Protein AF-A0A4Q2D287-F1 (afdb_monomer_lite)

Radius of gyration: 28.21 Å; chains: 1; bounding box: 80×50×87 Å

pLDDT: mean 70.78, std 18.81, range [34.34, 94.06]

InterPro domains:
  IPR036388 Winged helix-like DNA-binding domain superfamily [G3DSA:1.10.10.10] (88-172)
  IPR036390 Winged helix DNA-binding domain superfamily [SSF46785] (84-164)
  IPR037855 Vacuolar protein sorting protein 36 [PTHR13128] (1-292)
  IPR040608 Snf8/Vps36 family [PF04157] (1-259)

Structure (mmCIF, N/CA/C/O backbone):
data_AF-A0A4Q2D287-F1
#
_entry.id   AF-A0A4Q2D287-F1
#
loop_
_atom_site.group_PDB
_atom_site.id
_atom_site.type_symbol
_atom_site.label_atom_id
_atom_site.label_alt_id
_atom_site.label_comp_id
_atom_site.label_asym_id
_atom_site.label_entity_id
_atom_site.label_seq_id
_atom_site.pdbx_PDB_ins_code
_atom_site.Cartn_x
_atom_site.Cartn_y
_atom_site.Cartn_z
_atom_site.occupancy
_atom_site.B_iso_or_equiv
_atom_site.auth_seq_id
_atom_site.auth_comp_id
_atom_site.auth_asym_id
_atom_site.auth_atom_id
_atom_site.pdbx_PDB_model_num
ATOM 1 N N . MET A 1 1 ? 0.777 11.700 46.855 1.00 59.66 1 MET A N 1
ATOM 2 C CA . MET A 1 1 ? 0.742 10.734 45.728 1.00 59.66 1 MET A CA 1
ATOM 3 C C . MET A 1 1 ? -0.355 9.690 45.902 1.00 59.66 1 MET A C 1
ATOM 5 O O . MET A 1 1 ? -1.059 9.461 44.936 1.00 59.66 1 MET A O 1
ATOM 9 N N . GLN A 1 2 ? -0.553 9.099 47.088 1.00 76.44 2 GLN A N 1
ATOM 10 C CA . GLN A 1 2 ? -1.634 8.123 47.319 1.00 76.44 2 GLN A CA 1
ATOM 11 C C . GLN A 1 2 ? -3.048 8.727 47.238 1.00 76.44 2 GLN A C 1
ATOM 13 O O . GLN A 1 2 ? -3.891 8.135 46.576 1.00 76.44 2 GLN A O 1
ATOM 18 N N . ASP A 1 3 ? -3.277 9.934 47.766 1.00 83.00 3 ASP A N 1
ATOM 19 C CA . ASP A 1 3 ? -4.583 10.613 47.634 1.00 83.00 3 ASP A CA 1
ATOM 20 C C . ASP A 1 3 ? -4.954 10.898 46.174 1.00 83.00 3 ASP A C 1
ATOM 22 O O . ASP A 1 3 ? -6.088 10.695 45.766 1.00 83.00 3 ASP A O 1
ATOM 26 N N . ALA A 1 4 ? -3.973 11.271 45.345 1.00 86.50 4 ALA A N 1
ATOM 27 C CA . ALA A 1 4 ? -4.188 11.476 43.914 1.00 86.50 4 ALA A CA 1
ATOM 28 C C . ALA A 1 4 ? -4.554 10.173 43.178 1.00 86.50 4 ALA A C 1
ATOM 30 O O . ALA A 1 4 ? -5.281 10.216 42.192 1.00 86.50 4 ALA A O 1
ATOM 31 N N . LEU A 1 5 ? -4.066 9.016 43.644 1.00 88.56 5 LEU A N 1
ATOM 32 C CA . LEU A 1 5 ? -4.450 7.716 43.088 1.00 88.56 5 LEU A CA 1
ATOM 33 C C . LEU A 1 5 ? -5.868 7.325 43.524 1.00 88.56 5 LEU A C 1
ATOM 35 O O . LEU A 1 5 ? -6.637 6.856 42.690 1.00 88.56 5 LEU A O 1
ATOM 39 N N . GLN A 1 6 ? -6.236 7.584 44.782 1.00 89.88 6 GLN A N 1
ATOM 40 C CA . GLN A 1 6 ? -7.591 7.344 45.291 1.00 89.88 6 GLN A CA 1
ATOM 41 C C . GLN A 1 6 ? -8.632 8.254 44.626 1.00 89.88 6 GLN A C 1
ATOM 43 O O . GLN A 1 6 ? -9.692 7.778 44.218 1.00 89.88 6 GLN A O 1
ATOM 48 N N . ASP A 1 7 ? -8.319 9.536 44.433 1.00 91.75 7 ASP A N 1
ATOM 49 C CA . ASP A 1 7 ? -9.186 10.463 43.697 1.00 91.75 7 ASP A CA 1
ATOM 50 C C . ASP A 1 7 ? -9.334 10.053 42.229 1.00 91.75 7 ASP A C 1
ATOM 52 O O . ASP A 1 7 ? -10.424 10.140 41.661 1.00 91.75 7 ASP A O 1
ATOM 56 N N . LEU A 1 8 ? -8.266 9.546 41.608 1.00 91.56 8 LEU A N 1
ATOM 57 C CA . LEU A 1 8 ? -8.317 9.039 40.239 1.00 91.56 8 LEU A CA 1
ATOM 58 C C . LEU A 1 8 ? -9.192 7.779 40.150 1.00 91.56 8 LEU A C 1
ATOM 60 O O . LEU A 1 8 ? -9.976 7.645 39.210 1.00 91.56 8 LEU A O 1
ATOM 64 N N . GLU A 1 9 ? -9.122 6.875 41.128 1.00 88.56 9 GLU A N 1
ATOM 65 C CA . GLU A 1 9 ? -10.015 5.713 41.222 1.00 88.56 9 GLU A CA 1
ATOM 66 C C . GLU A 1 9 ? -11.480 6.130 41.399 1.00 88.56 9 GLU A C 1
ATOM 68 O O . GLU A 1 9 ? -12.347 5.645 40.666 1.00 88.56 9 GLU A O 1
ATOM 73 N N . ALA A 1 10 ? -11.759 7.088 42.286 1.00 90.25 10 ALA A N 1
ATOM 74 C CA . ALA A 1 10 ? -13.100 7.636 42.474 1.00 90.25 10 ALA A CA 1
ATOM 75 C C . ALA A 1 10 ? -13.631 8.316 41.198 1.00 90.25 10 ALA A C 1
ATOM 77 O O . ALA A 1 10 ? -14.798 8.142 40.831 1.00 90.25 10 ALA A O 1
ATOM 78 N N . LEU A 1 11 ? -12.773 9.043 40.477 1.00 90.75 11 LEU A N 1
ATOM 79 C CA . LEU A 1 11 ? -13.108 9.675 39.201 1.00 90.75 11 LEU A CA 1
ATOM 80 C C . LEU A 1 11 ? -13.362 8.634 38.106 1.00 90.75 11 LEU A C 1
ATOM 82 O O . LEU A 1 11 ? -14.322 8.773 37.351 1.00 90.75 11 LEU A O 1
ATOM 86 N N . ARG A 1 12 ? -12.571 7.556 38.044 1.00 86.25 12 ARG A N 1
ATOM 87 C CA . ARG A 1 12 ? -12.772 6.443 37.100 1.00 86.25 12 ARG A CA 1
ATOM 88 C C . ARG A 1 12 ? -14.116 5.756 37.296 1.00 86.25 12 ARG A C 1
ATOM 90 O O . ARG A 1 12 ? -14.753 5.419 36.302 1.00 86.25 12 ARG A O 1
ATOM 97 N N . VAL A 1 13 ? -14.550 5.541 38.538 1.00 89.75 13 VAL A N 1
ATOM 98 C CA . VAL A 1 13 ? -15.861 4.933 38.824 1.00 89.75 13 VAL A CA 1
ATOM 99 C C . VAL A 1 13 ? -16.985 5.838 38.320 1.00 89.75 13 VAL A C 1
ATOM 101 O O . VAL A 1 13 ? -17.811 5.393 37.528 1.00 89.75 13 VAL A O 1
ATOM 104 N N . LYS A 1 14 ? -16.948 7.134 38.657 1.00 88.06 14 LYS A N 1
ATOM 105 C CA . LYS A 1 14 ? -17.949 8.103 38.175 1.00 88.06 14 LYS A CA 1
ATOM 106 C C . LYS A 1 14 ? -17.956 8.236 36.651 1.00 88.06 14 LYS A C 1
ATOM 108 O O . LYS A 1 14 ? -19.019 8.317 36.041 1.00 88.06 14 LYS A O 1
ATOM 113 N N . ALA A 1 15 ? -16.780 8.239 36.026 1.00 83.69 15 ALA A N 1
ATOM 114 C CA . ALA A 1 15 ? -16.654 8.295 34.575 1.00 83.69 15 ALA A CA 1
ATOM 115 C C . ALA A 1 15 ? -17.241 7.044 33.904 1.00 83.69 15 ALA A C 1
ATOM 117 O O . ALA A 1 15 ? -17.940 7.171 32.903 1.00 83.69 15 ALA A O 1
ATOM 118 N N . LYS A 1 16 ? -17.029 5.846 34.468 1.00 82.31 16 LYS A N 1
ATOM 119 C CA . LYS A 1 16 ? -17.619 4.597 33.956 1.00 82.31 16 LYS A CA 1
ATOM 120 C C . LYS A 1 16 ? -19.145 4.615 33.991 1.00 82.31 16 LYS A C 1
ATOM 122 O O . LYS A 1 16 ? -19.766 4.195 33.016 1.00 82.31 16 LYS A O 1
ATOM 127 N N . ASP A 1 17 ? -19.740 5.126 35.065 1.00 83.12 17 ASP A N 1
ATOM 128 C CA . ASP A 1 17 ? -21.198 5.220 35.184 1.00 83.12 17 ASP A CA 1
ATOM 129 C C . ASP A 1 17 ? -21.784 6.185 34.142 1.00 83.12 17 ASP A C 1
ATOM 131 O O . ASP A 1 17 ? -22.761 5.853 33.469 1.00 83.12 17 ASP A O 1
ATOM 135 N N . MET A 1 18 ? -21.140 7.340 33.931 1.00 82.00 18 MET A N 1
ATOM 136 C CA . MET A 1 18 ? -21.540 8.294 32.887 1.00 82.00 18 MET A CA 1
ATOM 137 C C . MET A 1 18 ? -21.390 7.715 31.475 1.00 82.00 18 MET A C 1
ATOM 139 O O . MET A 1 18 ? -22.279 7.897 30.648 1.00 82.00 18 MET A O 1
ATOM 143 N N . VAL A 1 19 ? -20.307 6.980 31.199 1.00 79.38 19 VAL A N 1
ATOM 144 C CA . VAL A 1 19 ? -20.087 6.307 29.906 1.00 79.38 19 VAL A CA 1
ATOM 145 C C . VAL A 1 19 ? -21.162 5.254 29.639 1.00 79.38 19 VAL A C 1
ATOM 147 O O . VAL A 1 19 ? -21.684 5.177 28.529 1.00 79.38 19 VAL A O 1
ATOM 150 N N . ARG A 1 20 ? -21.534 4.466 30.654 1.00 81.81 20 ARG A N 1
ATOM 151 C CA . ARG A 1 20 ? -22.590 3.454 30.536 1.00 81.81 20 ARG A CA 1
ATOM 152 C C . ARG A 1 20 ? -23.948 4.082 30.226 1.00 81.81 20 ARG A C 1
ATOM 154 O O . ARG A 1 20 ? -24.657 3.583 29.359 1.00 81.81 20 ARG A O 1
ATOM 161 N N . LEU A 1 21 ? -24.284 5.177 30.906 1.00 82.50 21 LEU A N 1
ATOM 162 C CA . LEU A 1 21 ? -25.529 5.911 30.678 1.00 82.50 21 LEU A CA 1
ATOM 163 C C . LEU A 1 21 ? -25.550 6.519 29.266 1.00 82.50 21 LEU A C 1
ATOM 165 O O . LEU A 1 21 ? -26.536 6.382 28.547 1.00 82.50 21 LEU A O 1
ATOM 169 N N . ALA A 1 22 ? -24.441 7.123 28.835 1.00 75.88 22 ALA A N 1
ATOM 170 C CA . ALA A 1 22 ? -24.299 7.680 27.492 1.00 75.88 22 ALA A CA 1
ATOM 171 C C . ALA A 1 22 ? -24.445 6.613 26.389 1.00 75.88 22 ALA A C 1
ATOM 173 O O . ALA A 1 22 ? -25.099 6.872 25.380 1.00 75.88 22 ALA A O 1
ATOM 174 N N . ALA A 1 23 ? -23.897 5.410 26.593 1.00 75.62 23 ALA A N 1
ATOM 175 C CA . ALA A 1 23 ? -24.078 4.282 25.678 1.00 75.62 23 ALA A CA 1
ATOM 176 C C . ALA A 1 23 ? -25.549 3.836 25.602 1.00 75.62 23 ALA A C 1
ATOM 178 O O . ALA A 1 23 ? -26.094 3.717 24.509 1.00 75.62 23 ALA A O 1
ATOM 179 N N . GLU A 1 24 ? -26.225 3.693 26.747 1.00 82.19 24 GLU A N 1
ATOM 180 C CA . GLU A 1 24 ? -27.650 3.333 26.791 1.00 82.19 24 GLU A CA 1
ATOM 181 C C . GLU A 1 24 ? -28.536 4.379 26.089 1.00 82.19 24 GLU A C 1
ATOM 183 O O . GLU A 1 24 ? -29.508 4.030 25.416 1.00 82.19 24 GLU A O 1
ATOM 188 N N . LEU A 1 25 ? -28.201 5.668 26.213 1.00 78.81 25 LEU A N 1
ATOM 189 C CA . LEU A 1 25 ? -28.893 6.741 25.495 1.00 78.81 25 LEU A CA 1
ATOM 190 C C . LEU A 1 25 ? -28.645 6.680 23.988 1.00 78.81 25 LEU A C 1
ATOM 192 O O . LEU A 1 25 ? -29.589 6.851 23.223 1.00 78.81 25 LEU A O 1
ATOM 196 N N . ASN A 1 26 ? -27.413 6.409 23.552 1.00 73.88 26 ASN A N 1
ATOM 197 C CA . ASN A 1 26 ? -27.101 6.259 22.132 1.00 73.88 26 ASN A CA 1
ATOM 198 C C . ASN A 1 26 ? -27.842 5.065 21.512 1.00 73.88 26 ASN A C 1
ATOM 200 O O . ASN A 1 26 ? -28.389 5.194 20.418 1.00 73.88 26 ASN A O 1
ATOM 204 N N . ASP A 1 27 ? -27.934 3.941 22.225 1.00 77.50 27 ASP A N 1
ATOM 205 C CA . ASP A 1 27 ? -28.683 2.760 21.780 1.00 77.50 27 ASP A CA 1
ATOM 206 C C . ASP A 1 27 ? -30.181 3.062 21.669 1.00 77.50 27 ASP A C 1
ATOM 208 O O . ASP A 1 27 ? -30.813 2.716 20.671 1.00 77.50 27 ASP A O 1
ATOM 212 N N . LYS A 1 28 ? -30.753 3.778 22.647 1.00 78.88 28 LYS A N 1
ATOM 213 C CA . LYS A 1 28 ? -32.155 4.226 22.597 1.00 78.88 28 LYS A CA 1
ATOM 214 C C . LYS A 1 28 ? -32.411 5.212 21.461 1.00 78.88 28 LYS A C 1
ATOM 216 O O . LYS A 1 28 ? -33.424 5.077 20.785 1.00 78.88 28 LYS A O 1
ATOM 221 N N . LEU A 1 29 ? -31.514 6.172 21.226 1.00 71.81 29 LEU A N 1
ATOM 222 C CA . LEU A 1 29 ? -31.626 7.130 20.120 1.00 71.81 29 LEU A CA 1
ATOM 223 C C . LEU A 1 29 ? -31.497 6.435 18.760 1.00 71.81 29 LEU A C 1
ATOM 225 O O . LEU A 1 29 ? -32.249 6.743 17.841 1.00 71.81 29 LEU A O 1
ATOM 229 N N . THR A 1 30 ? -30.603 5.454 18.645 1.00 70.06 30 THR A N 1
ATOM 230 C CA . THR A 1 30 ? -30.431 4.658 17.421 1.00 70.06 30 THR A CA 1
ATOM 231 C C . THR A 1 30 ? -31.647 3.761 17.175 1.00 70.06 30 THR A C 1
ATOM 233 O O . THR A 1 30 ? -32.143 3.702 16.053 1.00 70.06 30 THR A O 1
ATOM 236 N N . ALA A 1 31 ? -32.196 3.130 18.218 1.00 74.31 31 ALA A N 1
ATOM 237 C CA . ALA A 1 31 ? -33.428 2.347 18.131 1.00 74.31 31 ALA A CA 1
ATOM 238 C C . ALA A 1 31 ? -34.656 3.215 17.812 1.00 74.31 31 ALA A C 1
ATOM 240 O O . ALA A 1 31 ? -35.506 2.800 17.030 1.00 74.31 31 ALA A O 1
ATOM 241 N N . ALA A 1 32 ? -34.745 4.427 18.368 1.00 70.75 32 ALA A N 1
ATOM 242 C CA . ALA A 1 32 ? -35.817 5.376 18.073 1.00 70.75 32 ALA A CA 1
ATOM 243 C C . ALA A 1 32 ? -35.732 5.912 16.635 1.00 70.75 32 ALA A C 1
ATOM 245 O O . ALA A 1 32 ? -36.753 5.975 15.955 1.00 70.75 32 ALA A O 1
ATOM 246 N N . ALA A 1 33 ? -34.529 6.223 16.139 1.00 64.94 33 ALA A N 1
ATOM 247 C CA . ALA A 1 33 ? -34.306 6.601 14.742 1.00 64.94 33 ALA A CA 1
ATOM 248 C C . ALA A 1 33 ? -34.641 5.451 13.772 1.00 64.94 33 ALA A C 1
ATOM 250 O O . ALA A 1 33 ? -35.250 5.679 12.729 1.00 64.94 33 ALA A O 1
ATOM 251 N N . ALA A 1 34 ? -34.308 4.207 14.138 1.00 61.50 34 ALA A N 1
ATOM 252 C CA . ALA A 1 34 ? -34.659 3.012 13.368 1.00 61.50 34 ALA A CA 1
ATOM 253 C C . ALA A 1 34 ? -36.160 2.661 13.428 1.00 61.50 34 ALA A C 1
ATOM 255 O O . ALA A 1 34 ? -36.701 2.100 12.480 1.00 61.50 34 ALA A O 1
ATOM 256 N N . ALA A 1 35 ? -36.854 2.989 14.521 1.00 62.97 35 ALA A N 1
ATOM 257 C CA . ALA A 1 35 ? -38.304 2.836 14.618 1.00 62.97 35 ALA A CA 1
ATOM 258 C C . ALA A 1 35 ? -39.039 3.912 13.797 1.00 62.97 35 ALA A C 1
ATOM 260 O O . ALA A 1 35 ? -39.999 3.598 13.095 1.00 62.97 35 ALA A O 1
ATOM 261 N N . ALA A 1 36 ? -38.548 5.155 13.809 1.00 58.09 36 ALA A N 1
ATOM 262 C CA . ALA A 1 36 ? -39.106 6.263 13.032 1.00 58.09 36 ALA A CA 1
ATOM 263 C C . ALA A 1 36 ? -38.981 6.068 11.507 1.00 58.09 36 ALA A C 1
ATOM 265 O O . ALA A 1 36 ? -39.811 6.575 10.755 1.00 58.09 36 ALA A O 1
ATOM 266 N N . SER A 1 37 ? -37.990 5.302 11.038 1.00 51.97 37 SER A N 1
ATOM 267 C CA . SER A 1 37 ? -37.841 4.956 9.617 1.00 51.97 37 SER A CA 1
ATOM 268 C C . SER A 1 37 ? -38.766 3.825 9.146 1.00 51.97 37 SER A C 1
ATOM 270 O O . SER A 1 37 ? -38.901 3.624 7.941 1.00 51.97 37 SER A O 1
ATOM 272 N N . SER A 1 38 ? -39.446 3.117 10.059 1.00 48.62 38 SER A N 1
ATOM 273 C CA . SER A 1 38 ? -40.368 2.020 9.715 1.00 48.62 38 SER A CA 1
ATOM 274 C C . SER A 1 38 ? -41.823 2.451 9.467 1.00 48.62 38 SER A C 1
ATOM 276 O O . SER A 1 38 ? -42.572 1.692 8.857 1.00 48.62 38 SER A O 1
ATOM 278 N N . ASP A 1 39 ? -42.205 3.676 9.854 1.00 42.16 39 ASP A N 1
ATOM 279 C CA . ASP A 1 39 ? -43.589 4.184 9.761 1.00 42.16 39 ASP A CA 1
ATOM 280 C C . ASP A 1 39 ? -43.840 5.146 8.578 1.00 42.16 39 ASP A C 1
ATOM 282 O O . ASP A 1 39 ? -44.953 5.637 8.400 1.00 42.16 39 ASP A O 1
ATOM 286 N N . ASN A 1 40 ? -42.839 5.408 7.727 1.00 45.81 40 ASN A N 1
ATOM 287 C CA . ASN A 1 40 ? -42.952 6.356 6.610 1.00 45.81 40 ASN A CA 1
ATOM 288 C C . ASN A 1 40 ? -42.650 5.697 5.256 1.00 45.81 40 ASN A C 1
ATOM 290 O O . ASN A 1 40 ? -41.601 5.893 4.642 1.00 45.81 40 ASN A O 1
ATOM 294 N N . VAL A 1 41 ? -43.621 4.940 4.743 1.00 43.62 41 VAL A N 1
ATOM 295 C CA . VAL A 1 41 ? -43.718 4.718 3.298 1.00 43.62 41 VAL A CA 1
ATOM 296 C C . VAL A 1 41 ? -44.199 6.039 2.701 1.00 43.62 41 VAL A C 1
ATOM 298 O O . VAL A 1 41 ? -45.366 6.386 2.857 1.00 43.62 41 VAL A O 1
ATOM 301 N N . ASN A 1 42 ? -43.304 6.733 1.991 1.00 51.31 42 ASN A N 1
ATOM 302 C CA . ASN A 1 42 ? -43.583 7.868 1.099 1.00 51.31 42 ASN A CA 1
ATOM 303 C C . ASN A 1 42 ? -43.473 9.290 1.705 1.00 51.31 42 ASN A C 1
ATOM 305 O O . ASN A 1 42 ? -44.482 9.941 1.960 1.00 51.31 42 ASN A O 1
ATOM 309 N N . ALA A 1 43 ? -42.248 9.824 1.816 1.00 35.06 43 ALA A N 1
ATOM 310 C CA . ALA A 1 43 ? -41.971 11.261 1.664 1.00 35.06 43 ALA A CA 1
ATOM 311 C C . ALA A 1 43 ? -40.473 11.522 1.415 1.00 35.06 43 ALA A C 1
ATOM 313 O O . ALA A 1 43 ? -39.610 10.909 2.034 1.00 35.06 43 ALA A O 1
ATOM 314 N N . ASN A 1 44 ? -40.199 12.444 0.492 1.00 34.78 44 ASN A N 1
ATOM 315 C CA . ASN A 1 44 ? -38.889 12.905 0.037 1.00 34.78 44 ASN A CA 1
ATOM 316 C C . ASN A 1 44 ? -37.841 13.074 1.150 1.00 34.78 44 ASN A C 1
ATOM 318 O O . ASN A 1 44 ? -38.027 13.839 2.095 1.00 34.78 44 ASN A O 1
ATOM 322 N N . ALA A 1 45 ? -36.699 12.416 0.954 1.00 40.78 45 ALA A N 1
ATOM 323 C CA . ALA A 1 45 ? -35.497 12.551 1.758 1.00 40.78 45 ALA A CA 1
ATOM 324 C C . ALA A 1 45 ? -34.827 13.908 1.499 1.00 40.78 45 ALA A C 1
ATOM 326 O O . ALA A 1 45 ? -33.949 14.031 0.652 1.00 40.78 45 ALA A O 1
ATOM 327 N N . ASN A 1 46 ? -35.254 14.940 2.219 1.00 38.94 46 ASN A N 1
ATOM 328 C CA . ASN A 1 46 ? -34.373 16.054 2.534 1.00 38.94 46 ASN A CA 1
ATOM 329 C C . ASN A 1 46 ? -34.841 16.746 3.814 1.00 38.94 46 ASN A C 1
ATOM 331 O O . ASN A 1 46 ? -35.914 17.338 3.855 1.00 38.94 46 ASN A O 1
ATOM 335 N N . VAL A 1 47 ? -33.975 16.662 4.827 1.00 45.97 47 VAL A N 1
ATOM 336 C CA . VAL A 1 47 ? -33.986 17.440 6.072 1.00 45.97 47 VAL A CA 1
ATOM 337 C C . VAL A 1 47 ? -35.245 17.248 6.927 1.00 45.97 47 VAL A C 1
ATOM 339 O O . VAL A 1 47 ? -36.130 18.095 6.981 1.00 45.97 47 VAL A O 1
ATOM 342 N N . LEU A 1 48 ? -35.295 16.131 7.654 1.00 41.28 48 LEU A N 1
ATOM 343 C CA . LEU A 1 48 ? -36.058 16.057 8.898 1.00 41.28 48 LEU A CA 1
ATOM 344 C C . LEU A 1 48 ? -35.058 16.232 10.035 1.00 41.28 48 LEU A C 1
ATOM 346 O O . LEU A 1 48 ? -34.160 15.404 10.184 1.00 41.28 48 LEU A O 1
ATOM 350 N N . ASP A 1 49 ? -35.205 17.339 10.764 1.00 45.75 49 ASP A N 1
ATOM 351 C CA . ASP A 1 49 ? -34.522 17.621 12.023 1.00 45.75 49 ASP A CA 1
ATOM 352 C C . ASP A 1 49 ? -34.489 16.352 12.881 1.00 45.75 49 ASP A C 1
ATOM 354 O O . ASP A 1 49 ? -35.503 15.929 13.445 1.00 45.75 49 ASP A O 1
ATOM 358 N N . GLU A 1 50 ? -33.310 15.740 13.007 1.00 51.84 50 GLU A N 1
ATOM 359 C CA . GLU A 1 50 ? -33.051 14.994 14.227 1.00 51.84 50 GLU A CA 1
ATOM 360 C C . GLU A 1 50 ? -33.221 15.986 15.380 1.00 51.84 50 GLU A C 1
ATOM 362 O O . GLU A 1 50 ? -32.761 17.125 15.254 1.00 51.84 50 GLU A O 1
ATOM 367 N N . PRO A 1 51 ? -33.879 15.606 16.490 1.00 63.12 51 PRO A N 1
ATOM 368 C CA . PRO A 1 51 ? -34.052 16.524 17.607 1.00 63.12 51 PRO A CA 1
ATOM 369 C C . PRO A 1 51 ? -32.682 17.112 17.966 1.00 63.12 51 PRO A C 1
ATOM 371 O O . PRO A 1 51 ? -31.715 16.359 18.084 1.00 63.12 51 PRO A O 1
ATOM 374 N N . GLU A 1 52 ? -32.579 18.439 18.108 1.00 61.91 52 GLU A N 1
ATOM 375 C CA . GLU A 1 52 ? -31.313 19.145 18.396 1.00 61.91 52 GLU A CA 1
ATOM 376 C C . GLU A 1 52 ? -30.561 18.519 19.590 1.00 61.91 52 GLU A C 1
ATOM 378 O O . GLU A 1 52 ? -29.334 18.534 19.670 1.00 61.91 52 GLU A O 1
ATOM 383 N N . GLU A 1 53 ? -31.299 17.884 20.500 1.00 62.22 53 GLU A N 1
ATOM 384 C CA . GLU A 1 53 ? -30.776 17.112 21.624 1.00 62.22 53 GLU A CA 1
ATOM 385 C C . GLU A 1 53 ? -29.988 15.859 21.190 1.00 62.22 53 GLU A C 1
ATOM 387 O O . GLU A 1 53 ? -28.943 15.562 21.766 1.00 62.22 53 GLU A O 1
ATOM 392 N N . ALA A 1 54 ? -30.423 15.135 20.155 1.00 64.38 54 ALA A N 1
ATOM 393 C CA . ALA A 1 54 ? -29.719 13.966 19.624 1.00 64.38 54 ALA A CA 1
ATOM 394 C C . ALA A 1 54 ? -28.443 14.355 18.864 1.00 64.38 54 ALA A C 1
ATOM 396 O O . ALA A 1 54 ? -27.425 13.669 19.000 1.00 64.38 54 ALA A O 1
ATOM 397 N N . THR A 1 55 ? -28.453 15.471 18.128 1.00 68.00 55 THR A N 1
ATOM 398 C CA . THR A 1 55 ? -27.242 15.992 17.470 1.00 68.00 55 THR A CA 1
ATOM 399 C C . THR A 1 55 ? -26.254 16.532 18.502 1.00 68.00 55 THR A C 1
ATOM 401 O O . THR A 1 55 ? -25.059 16.246 18.414 1.00 68.00 55 THR A O 1
ATOM 404 N N . PHE A 1 56 ? -26.734 17.202 19.554 1.00 70.88 56 PHE A N 1
ATOM 405 C CA . PHE A 1 56 ? -25.912 17.623 20.688 1.00 70.88 56 PHE A CA 1
ATOM 406 C C . PHE A 1 56 ? -25.293 16.433 21.436 1.00 70.88 56 PHE A C 1
ATOM 408 O O . PHE A 1 56 ? -24.096 16.455 21.737 1.00 70.88 56 PHE A O 1
ATOM 415 N N . ILE A 1 57 ? -26.059 15.366 21.695 1.00 73.31 57 ILE A N 1
ATOM 416 C CA . ILE A 1 57 ? -25.547 14.142 22.331 1.00 73.31 57 ILE A CA 1
ATOM 417 C C . ILE A 1 57 ? -24.531 13.453 21.420 1.00 73.31 57 ILE A C 1
ATOM 419 O O . ILE A 1 57 ? -23.455 13.092 21.890 1.00 73.31 57 ILE A O 1
ATOM 423 N N . ARG A 1 58 ? -24.795 13.318 20.115 1.00 70.50 58 ARG A N 1
ATOM 424 C CA . ARG A 1 58 ? -23.822 12.743 19.170 1.00 70.50 58 ARG A CA 1
ATOM 425 C C . ARG A 1 58 ? -22.542 13.564 19.093 1.00 70.50 58 ARG A C 1
ATOM 427 O O . ARG A 1 58 ? -21.462 12.981 19.178 1.00 70.50 58 ARG A O 1
ATOM 434 N N . ASN A 1 59 ? -22.636 14.888 19.029 1.00 71.12 59 ASN A N 1
ATOM 435 C CA . ASN A 1 59 ? -21.475 15.779 19.020 1.00 71.12 59 ASN A CA 1
ATOM 436 C C . ASN A 1 59 ? -20.683 15.689 20.332 1.00 71.12 59 ASN A C 1
ATOM 438 O O . ASN A 1 59 ? -19.466 15.523 20.297 1.00 71.12 59 ASN A O 1
ATOM 442 N N . SER A 1 60 ? -21.363 15.681 21.483 1.00 70.56 60 SER A N 1
ATOM 443 C CA . SER A 1 60 ? -20.730 15.541 22.804 1.00 70.56 60 SER A CA 1
ATOM 444 C C . SER A 1 60 ? -20.037 14.188 22.972 1.00 70.56 60 SER A C 1
ATOM 446 O O . SER A 1 60 ? -18.934 14.100 23.501 1.00 70.56 60 SER A O 1
ATOM 448 N N . LEU A 1 61 ? -20.654 13.114 22.487 1.00 67.31 61 LEU A N 1
ATOM 449 C CA . LEU A 1 61 ? -20.156 11.742 22.609 1.00 67.31 61 LEU A CA 1
ATOM 450 C C . LEU A 1 61 ? -19.021 11.481 21.595 1.00 67.31 61 LEU A C 1
ATOM 452 O O . LEU A 1 61 ? -18.110 10.705 21.877 1.00 67.31 61 LEU A O 1
ATOM 456 N N . THR A 1 62 ? -19.012 12.197 20.465 1.00 69.38 62 THR A N 1
ATOM 457 C CA . THR A 1 62 ? -17.872 12.269 19.532 1.00 69.38 62 THR A CA 1
ATOM 458 C C . THR A 1 62 ? -16.713 13.059 20.142 1.00 69.38 62 THR A C 1
ATOM 460 O O . THR A 1 62 ? -15.574 12.605 20.093 1.00 69.38 62 THR A O 1
ATOM 463 N N . GLN A 1 63 ? -16.994 14.186 20.804 1.00 67.94 63 GLN A N 1
ATOM 464 C CA . GLN A 1 63 ? -15.994 14.992 21.512 1.00 67.94 63 GLN A CA 1
ATOM 465 C C . GLN A 1 63 ? -15.388 14.256 22.720 1.00 67.94 63 GLN A C 1
ATOM 467 O O . GLN A 1 63 ? -14.221 14.460 23.046 1.00 67.94 63 GLN A O 1
ATOM 472 N N . LEU A 1 64 ? -16.150 13.352 23.343 1.00 65.56 64 LEU A N 1
ATOM 473 C CA . LEU A 1 64 ? -15.682 12.425 24.379 1.00 65.56 64 LEU A CA 1
ATOM 474 C C . LEU A 1 64 ? -15.004 11.160 23.812 1.00 65.56 64 LEU A C 1
ATOM 476 O O . LEU A 1 64 ? -14.541 10.325 24.588 1.00 65.56 64 LEU A O 1
ATOM 480 N N . GLY A 1 65 ? -14.936 10.997 22.485 1.00 59.41 65 GLY A N 1
ATOM 481 C CA . GLY A 1 65 ? -14.294 9.858 21.815 1.00 59.41 65 GLY A CA 1
ATOM 482 C C . GLY A 1 65 ? -15.053 8.529 21.917 1.00 59.41 65 GLY A C 1
ATOM 483 O O . GLY A 1 65 ? -14.493 7.481 21.621 1.00 59.41 65 GLY A O 1
ATOM 484 N N . LEU A 1 66 ? -16.318 8.543 22.340 1.00 60.16 66 LEU A N 1
ATOM 485 C CA . LEU A 1 66 ? -17.117 7.346 22.630 1.00 60.16 66 LEU A CA 1
ATOM 486 C C . LEU A 1 66 ? -17.938 6.846 21.413 1.00 60.16 66 LEU A C 1
ATOM 488 O O . LEU A 1 66 ? -18.343 5.684 21.385 1.00 60.16 66 LEU A O 1
ATOM 492 N N . GLN A 1 67 ? -18.174 7.694 20.397 1.00 53.66 67 GLN A N 1
ATOM 493 C CA . GLN A 1 67 ? -18.994 7.376 19.204 1.00 53.66 67 GLN A CA 1
ATOM 494 C C . GLN A 1 67 ? -18.265 6.575 18.112 1.00 53.66 67 GLN A C 1
ATOM 496 O O . GLN A 1 67 ? -18.904 6.097 17.173 1.00 53.66 67 GLN A O 1
ATOM 501 N N . THR A 1 68 ? -16.954 6.349 18.235 1.00 47.94 68 THR A N 1
ATOM 502 C CA . THR A 1 68 ? -16.187 5.485 17.309 1.00 47.94 68 THR A CA 1
ATOM 503 C C . THR A 1 68 ? -16.601 4.011 17.384 1.00 47.94 68 THR A C 1
ATOM 505 O O . THR A 1 68 ? -16.019 3.168 16.717 1.00 47.94 68 THR A O 1
ATOM 508 N N . THR A 1 69 ? -17.597 3.691 18.210 1.00 47.16 69 THR A N 1
ATOM 509 C CA . THR A 1 69 ? -18.081 2.341 18.474 1.00 47.16 69 THR A CA 1
ATOM 510 C C . THR A 1 69 ? -19.263 1.916 17.601 1.00 47.16 69 THR A C 1
ATOM 512 O O . THR A 1 69 ? -19.483 0.711 17.484 1.00 47.16 69 THR A O 1
ATOM 515 N N . SER A 1 70 ? -20.022 2.847 16.999 1.00 42.06 70 SER A N 1
ATOM 516 C CA . SER A 1 70 ? -21.315 2.503 16.374 1.00 42.06 70 SER A CA 1
ATOM 517 C C . SER A 1 70 ? -21.594 3.086 14.982 1.00 42.06 70 SER A C 1
ATOM 519 O O . SER A 1 70 ? -22.143 2.363 14.157 1.00 42.06 70 SER A O 1
ATOM 521 N N . ASN A 1 71 ? -21.205 4.327 14.659 1.00 41.34 71 ASN A N 1
ATOM 522 C CA . ASN A 1 71 ? -21.806 5.024 13.502 1.00 41.34 71 ASN A CA 1
ATOM 523 C C . ASN A 1 71 ? -20.882 5.316 12.299 1.00 41.34 71 ASN A C 1
ATOM 525 O O . ASN A 1 71 ? -21.314 5.976 11.359 1.00 41.34 71 ASN A O 1
ATOM 529 N N . LEU A 1 72 ? -19.647 4.794 12.263 1.00 42.19 72 LEU A N 1
ATOM 530 C CA . LEU A 1 72 ? -18.765 4.888 11.081 1.00 42.19 72 LEU A CA 1
ATOM 531 C C . LEU A 1 72 ? -18.168 3.528 10.680 1.00 42.19 72 LEU A C 1
ATOM 533 O O . LEU A 1 72 ? -16.976 3.434 10.419 1.00 42.19 72 LEU A O 1
ATOM 537 N N . GLY A 1 73 ? -18.958 2.448 10.692 1.00 41.94 73 GLY A N 1
ATOM 538 C CA . GLY A 1 73 ? -18.571 1.124 10.156 1.00 41.94 73 GLY A CA 1
ATOM 539 C C . GLY A 1 73 ? -17.383 0.404 10.833 1.00 41.94 73 GLY A C 1
ATOM 540 O O . GLY A 1 73 ? -17.177 -0.791 10.618 1.00 41.94 73 GLY A O 1
ATOM 541 N N . GLY A 1 74 ? -16.619 1.089 11.679 1.00 44.50 74 GLY A N 1
ATOM 542 C CA . GLY A 1 74 ? -15.661 0.535 12.617 1.00 44.50 74 GLY A CA 1
ATOM 543 C C . GLY A 1 74 ? -16.375 0.314 13.939 1.00 44.50 74 GLY A C 1
ATOM 544 O O . GLY A 1 74 ? -16.844 1.264 14.555 1.00 44.50 74 GLY A O 1
ATOM 545 N N . GLY A 1 75 ? -16.488 -0.945 14.364 1.00 51.50 75 GLY A N 1
ATOM 546 C CA . GLY A 1 75 ? -16.785 -1.229 15.765 1.00 51.50 75 GLY A CA 1
ATOM 547 C C . GLY A 1 75 ? -15.697 -0.632 16.662 1.00 51.50 75 GLY A C 1
ATOM 548 O O . GLY A 1 75 ? -14.650 -0.213 16.168 1.00 51.50 75 GLY A O 1
ATOM 549 N N . ALA A 1 76 ? -15.943 -0.617 17.974 1.00 54.94 76 ALA A N 1
ATOM 550 C CA . ALA A 1 76 ? -14.989 -0.124 18.967 1.00 54.94 76 ALA A CA 1
ATOM 551 C C . ALA A 1 76 ? -13.547 -0.562 18.626 1.00 54.94 76 ALA A C 1
ATOM 553 O O . ALA A 1 76 ? -13.345 -1.758 18.384 1.00 54.94 76 ALA A O 1
ATOM 554 N N . PRO A 1 77 ? -12.566 0.367 18.582 1.00 55.66 77 PRO A N 1
ATOM 555 C CA . PRO A 1 77 ? -11.201 0.032 18.198 1.00 55.66 77 PRO A CA 1
ATOM 556 C C . PRO A 1 77 ? -10.712 -1.103 19.087 1.00 55.66 77 PRO A C 1
ATOM 558 O O . PRO A 1 77 ? -10.825 -1.015 20.312 1.00 55.66 77 PRO A O 1
ATOM 561 N N . VAL A 1 78 ? -10.202 -2.175 18.477 1.00 58.44 78 VAL A N 1
ATOM 562 C CA . VAL A 1 78 ? -9.763 -3.364 19.213 1.00 58.44 78 VAL A CA 1
ATOM 563 C C . VAL A 1 78 ? -8.631 -2.940 20.149 1.00 58.44 78 VAL A C 1
ATOM 565 O O . VAL A 1 78 ? -7.505 -2.673 19.710 1.00 58.44 78 VAL A O 1
ATOM 568 N N . THR A 1 79 ? -8.933 -2.800 21.439 1.00 59.28 79 THR A N 1
ATOM 569 C CA . THR A 1 79 ? -7.948 -2.463 22.466 1.00 59.28 79 THR A CA 1
ATOM 570 C C . THR A 1 79 ? -7.351 -3.742 23.032 1.00 59.28 79 THR A C 1
ATOM 572 O O . THR A 1 79 ? -8.022 -4.767 23.141 1.00 59.28 79 THR A O 1
ATOM 575 N N . LEU A 1 80 ? -6.075 -3.675 23.414 1.00 57.50 80 LEU A N 1
ATOM 576 C CA . LEU A 1 80 ? -5.353 -4.786 24.043 1.00 57.50 80 LEU A CA 1
ATOM 577 C C . LEU A 1 80 ? -6.105 -5.337 25.280 1.00 57.50 80 LEU A C 1
ATOM 579 O O . LEU A 1 80 ? -6.046 -6.524 25.563 1.00 57.50 80 LEU A O 1
ATOM 583 N N . ASP A 1 81 ? -6.880 -4.484 25.959 1.00 53.50 81 ASP A N 1
ATOM 584 C CA . ASP A 1 81 ? -7.675 -4.805 27.156 1.00 53.50 81 ASP A CA 1
ATOM 585 C C . ASP A 1 81 ? -8.924 -5.671 26.866 1.00 53.50 81 ASP A C 1
ATOM 587 O O . ASP A 1 81 ? -9.446 -6.346 27.754 1.00 53.50 81 ASP A O 1
ATOM 591 N N . MET A 1 82 ? -9.404 -5.711 25.613 1.00 57.34 82 MET A N 1
ATOM 592 C CA . MET A 1 82 ? -10.530 -6.572 25.211 1.00 57.34 82 MET A CA 1
ATOM 593 C C . MET A 1 82 ? -10.151 -8.055 25.139 1.00 57.34 82 MET A C 1
ATOM 595 O O . MET A 1 82 ? -11.031 -8.919 25.173 1.00 57.34 82 MET A O 1
ATOM 599 N N . MET A 1 83 ? -8.856 -8.371 25.066 1.00 55.91 83 MET A N 1
ATOM 600 C CA . MET A 1 83 ? -8.364 -9.740 24.986 1.00 55.91 83 MET A CA 1
ATOM 601 C C . MET A 1 83 ? -7.594 -10.076 26.250 1.00 55.91 83 MET A C 1
ATOM 603 O O . MET A 1 83 ? -6.424 -9.753 26.396 1.00 55.91 83 MET A O 1
ATOM 607 N N . LYS A 1 84 ? -8.284 -10.747 27.174 1.00 53.84 84 LYS A N 1
ATOM 608 C CA . LYS A 1 84 ? -7.724 -11.238 28.436 1.00 53.84 84 LYS A CA 1
ATOM 609 C C . LYS A 1 84 ? -6.589 -12.243 28.167 1.00 53.84 84 LYS A C 1
ATOM 611 O O . LYS A 1 84 ? -6.831 -13.439 28.038 1.00 53.84 84 LYS A O 1
ATOM 616 N N . ASP A 1 85 ? -5.370 -11.730 28.048 1.00 51.97 85 ASP A N 1
ATOM 617 C CA . ASP A 1 85 ? -4.070 -12.334 28.375 1.00 51.97 85 ASP A CA 1
ATOM 618 C C . ASP A 1 85 ? -3.700 -13.736 27.848 1.00 51.97 85 ASP A C 1
ATOM 620 O O . ASP A 1 85 ? -2.802 -14.358 28.415 1.00 51.97 85 ASP A O 1
ATOM 624 N N . LYS A 1 86 ? -4.286 -14.273 26.763 1.00 55.75 86 LYS A N 1
ATOM 625 C CA . LYS A 1 86 ? -3.800 -15.575 26.236 1.00 55.75 86 LYS A CA 1
ATOM 626 C C . LYS A 1 86 ? -3.632 -15.777 24.735 1.00 55.75 86 LYS A C 1
ATOM 628 O O . LYS A 1 86 ? -2.902 -16.695 24.382 1.00 55.75 86 LYS A O 1
ATOM 633 N N . ASP A 1 87 ? -4.190 -14.939 23.864 1.00 68.56 87 ASP A N 1
ATOM 634 C CA . ASP A 1 87 ? -4.092 -15.160 22.414 1.00 68.56 87 ASP A CA 1
ATOM 635 C C . ASP A 1 87 ? -3.722 -13.875 21.652 1.00 68.56 87 ASP A C 1
ATOM 637 O O . ASP A 1 87 ? -4.556 -13.258 20.992 1.00 68.56 87 ASP A O 1
ATOM 641 N N . GLU A 1 88 ? -2.443 -13.496 21.693 1.00 75.62 88 GLU A N 1
ATOM 642 C CA . GLU A 1 88 ? -1.875 -12.374 20.919 1.00 75.62 88 GLU A CA 1
ATOM 643 C C . GLU A 1 88 ? -2.154 -12.504 19.407 1.00 75.62 88 GLU A C 1
ATOM 645 O O . GLU A 1 88 ? -2.404 -11.527 18.706 1.00 75.62 88 GLU A O 1
ATOM 650 N N . ARG A 1 89 ? -2.214 -13.738 18.898 1.00 80.50 89 ARG A N 1
ATOM 651 C CA . ARG A 1 89 ? -2.551 -14.015 17.498 1.00 80.50 89 ARG A CA 1
ATOM 652 C C . ARG A 1 89 ? -3.986 -13.625 17.140 1.00 80.50 89 ARG A C 1
ATOM 654 O O . ARG A 1 89 ? -4.202 -13.031 16.090 1.00 80.50 89 ARG A O 1
ATOM 661 N N . LYS A 1 90 ? -4.953 -13.910 18.018 1.00 82.44 90 LYS A N 1
ATOM 662 C CA . LYS A 1 90 ? -6.355 -13.515 17.800 1.00 82.44 90 LYS A CA 1
ATOM 663 C C . LYS A 1 90 ? -6.505 -11.997 17.827 1.00 82.44 90 LYS A C 1
ATOM 665 O O . LYS A 1 90 ? -7.330 -11.455 17.099 1.00 82.44 90 LYS A O 1
ATOM 670 N N . TRP A 1 91 ? -5.674 -11.312 18.615 1.00 83.19 91 TRP A N 1
ATOM 671 C CA . TRP A 1 91 ? -5.615 -9.852 18.616 1.00 83.19 91 TRP A CA 1
ATOM 672 C C . TRP A 1 91 ? -5.170 -9.308 17.261 1.00 83.19 91 TRP A C 1
ATOM 674 O O . TRP A 1 91 ? -5.848 -8.447 16.702 1.00 83.19 91 TRP A O 1
ATOM 684 N N . TYR A 1 92 ? -4.105 -9.866 16.682 1.00 87.75 92 TYR A N 1
ATOM 685 C CA . TYR A 1 92 ? -3.671 -9.493 15.336 1.00 87.75 92 TYR A CA 1
ATOM 686 C C . TYR A 1 92 ? -4.688 -9.849 14.242 1.00 87.75 92 TYR A C 1
ATOM 688 O O . TYR A 1 92 ? -4.826 -9.091 13.285 1.00 87.75 92 TYR A O 1
ATOM 696 N N . GLU A 1 93 ? -5.436 -10.945 14.385 1.00 88.88 93 GLU A N 1
ATOM 697 C CA . GLU A 1 93 ? -6.509 -11.326 13.454 1.00 88.88 93 GLU A CA 1
ATOM 698 C C . GLU A 1 93 ? -7.700 -10.350 13.498 1.00 88.88 93 GLU A C 1
ATOM 700 O O . GLU A 1 93 ? -8.190 -9.925 12.449 1.00 88.88 93 GLU A O 1
ATOM 705 N N . GLU A 1 94 ? -8.142 -9.923 14.685 1.00 87.19 94 GLU A N 1
ATOM 706 C CA . GLU A 1 94 ? -9.200 -8.906 14.806 1.00 87.19 94 GLU A CA 1
ATOM 707 C C . GLU A 1 94 ? -8.727 -7.527 14.326 1.00 87.19 94 GLU A C 1
ATOM 709 O O . GLU A 1 94 ? -9.475 -6.818 13.651 1.00 87.19 94 GLU A O 1
ATOM 714 N N . LEU A 1 95 ? -7.463 -7.169 14.577 1.00 87.50 95 LEU A N 1
ATOM 715 C CA . LEU A 1 95 ? -6.856 -5.970 13.997 1.00 87.50 95 LEU A CA 1
ATOM 716 C C . LEU A 1 95 ? -6.785 -6.043 12.468 1.00 87.50 95 LEU A C 1
ATOM 718 O O . LEU A 1 95 ? -7.048 -5.046 11.801 1.00 87.50 95 LEU A O 1
ATOM 722 N N . ALA A 1 96 ? -6.477 -7.208 11.895 1.00 89.12 96 ALA A N 1
ATOM 723 C CA . ALA A 1 96 ? -6.478 -7.397 10.448 1.00 89.12 96 ALA A CA 1
ATOM 724 C C . ALA A 1 96 ? -7.887 -7.258 9.855 1.00 89.12 96 ALA A C 1
ATOM 726 O O . ALA A 1 96 ? -8.038 -6.693 8.774 1.00 89.12 96 ALA A O 1
ATOM 727 N N . ARG A 1 97 ? -8.931 -7.694 10.572 1.00 88.25 97 ARG A N 1
ATOM 728 C CA . ARG A 1 97 ? -10.331 -7.462 10.183 1.00 88.25 97 ARG A CA 1
ATOM 729 C C . ARG A 1 97 ? -10.715 -5.982 10.270 1.00 88.25 97 ARG A C 1
ATOM 731 O O . ARG A 1 97 ? -11.419 -5.488 9.391 1.00 88.25 97 ARG A O 1
ATOM 738 N N . GLU A 1 98 ? -10.261 -5.274 11.303 1.00 87.44 98 GLU A N 1
ATOM 739 C CA . GLU A 1 98 ? -10.438 -3.821 11.432 1.00 87.44 98 GLU A CA 1
ATOM 740 C C . GLU A 1 98 ? -9.767 -3.093 10.256 1.00 87.44 98 GLU A C 1
ATOM 742 O O . GLU A 1 98 ? -10.412 -2.311 9.558 1.00 87.44 98 GLU A O 1
ATOM 747 N N . LEU A 1 99 ? -8.506 -3.424 9.968 1.00 88.56 99 LEU A N 1
ATOM 748 C CA . LEU A 1 99 ? -7.752 -2.870 8.847 1.00 88.56 99 LEU A CA 1
ATOM 749 C C . LEU A 1 99 ? -8.415 -3.190 7.500 1.00 88.56 99 LEU A C 1
ATOM 751 O O . LEU A 1 99 ? -8.551 -2.303 6.662 1.00 88.56 99 LEU A O 1
ATOM 755 N N . ALA A 1 100 ? -8.899 -4.418 7.301 1.00 87.06 100 ALA A N 1
ATOM 756 C CA . ALA A 1 100 ? -9.635 -4.800 6.098 1.00 87.06 100 ALA A CA 1
ATOM 757 C C . ALA A 1 100 ? -10.883 -3.930 5.886 1.00 87.06 100 ALA A C 1
ATOM 759 O O . ALA A 1 100 ? -11.161 -3.524 4.761 1.00 87.06 100 ALA A O 1
ATOM 760 N N . ARG A 1 101 ? -11.602 -3.562 6.956 1.00 84.56 101 ARG A N 1
ATOM 761 C CA . ARG A 1 101 ? -12.737 -2.625 6.870 1.00 84.56 101 ARG A CA 1
ATOM 762 C C . ARG A 1 101 ? -12.301 -1.201 6.538 1.00 84.56 101 ARG A C 1
ATOM 764 O O . ARG A 1 101 ? -12.993 -0.528 5.787 1.00 84.56 101 ARG A O 1
ATOM 771 N N . VAL A 1 102 ? -11.163 -0.735 7.042 1.00 85.38 102 VAL A N 1
ATOM 772 C CA . VAL A 1 102 ? -10.631 0.591 6.674 1.00 85.38 102 VAL A CA 1
ATOM 773 C C . VAL A 1 102 ? -10.217 0.627 5.199 1.00 85.38 102 VAL A C 1
ATOM 775 O O . VAL A 1 102 ? -10.455 1.611 4.495 1.00 85.38 102 VAL A O 1
ATOM 778 N N . LEU A 1 103 ? -9.617 -0.459 4.715 1.00 84.62 103 LEU A N 1
ATOM 779 C CA . LEU A 1 103 ? -9.158 -0.567 3.335 1.00 84.62 103 LEU A CA 1
ATOM 780 C C . LEU A 1 103 ? -10.319 -0.787 2.358 1.00 84.62 103 LEU A C 1
ATOM 782 O O . LEU A 1 103 ? -10.328 -0.147 1.306 1.00 84.62 103 LEU A O 1
ATOM 786 N N . GLN A 1 104 ? -11.286 -1.646 2.707 1.00 83.56 104 GLN A N 1
ATOM 787 C CA . GLN A 1 104 ? -12.323 -2.127 1.787 1.00 83.56 104 GLN A CA 1
ATOM 788 C C . GLN A 1 104 ? -13.782 -1.947 2.233 1.00 83.56 104 GLN A C 1
ATOM 790 O O . GLN A 1 104 ? -14.704 -2.090 1.437 1.00 83.56 104 GLN A O 1
ATOM 795 N N . GLY A 1 105 ? -14.032 -1.634 3.502 1.00 71.12 105 GLY A N 1
ATOM 796 C CA . GLY A 1 105 ? -15.375 -1.621 4.101 1.00 71.12 105 GLY A CA 1
ATOM 797 C C . GLY A 1 105 ? -16.264 -0.440 3.704 1.00 71.12 105 GLY A C 1
ATOM 798 O O . GLY A 1 105 ? -17.373 -0.320 4.214 1.00 71.12 105 GLY A O 1
ATOM 799 N N . SER A 1 106 ? -15.799 0.436 2.816 1.00 66.25 106 SER A N 1
ATOM 800 C CA . SER A 1 106 ? -16.558 1.561 2.272 1.00 66.25 106 SER A CA 1
ATOM 801 C C . SER A 1 106 ? -16.272 1.681 0.772 1.00 66.25 106 SER A C 1
ATOM 803 O O . SER A 1 106 ? -15.144 1.400 0.358 1.00 66.25 106 SER A O 1
ATOM 805 N N . PRO A 1 107 ? -17.223 2.150 -0.059 1.00 61.38 107 PRO A N 1
ATOM 806 C CA . PRO A 1 107 ? -16.955 2.480 -1.465 1.00 61.38 107 PRO A CA 1
ATOM 807 C C . PRO A 1 107 ? -15.876 3.567 -1.631 1.00 61.38 107 PRO A C 1
ATOM 809 O O . PRO A 1 107 ? -15.286 3.694 -2.700 1.00 61.38 107 PRO A O 1
ATOM 812 N N . LYS A 1 108 ? -15.586 4.331 -0.565 1.00 64.75 108 LYS A N 1
ATOM 813 C CA . LYS A 1 108 ? -14.455 5.273 -0.463 1.00 64.75 108 LYS A CA 1
ATOM 814 C C . LYS A 1 108 ? -13.305 4.735 0.401 1.00 64.75 108 LYS A C 1
ATOM 816 O O . LYS A 1 108 ? -12.479 5.507 0.882 1.00 64.75 108 LYS A O 1
ATOM 821 N N . GLY A 1 109 ? -13.277 3.427 0.657 1.00 67.88 109 GLY A N 1
ATOM 822 C CA . GLY A 1 109 ? -12.201 2.766 1.389 1.00 67.88 109 GLY A CA 1
ATOM 823 C C . GLY A 1 109 ? -10.858 3.023 0.714 1.00 67.88 109 GLY A C 1
ATOM 824 O O . GLY A 1 109 ? -10.800 3.208 -0.505 1.00 67.88 109 GLY A O 1
ATOM 825 N N . LEU A 1 110 ? -9.781 3.023 1.504 1.00 73.69 110 LEU A N 1
ATOM 826 C CA . LEU A 1 110 ? -8.438 3.396 1.037 1.00 73.69 110 LEU A CA 1
ATOM 827 C C . LEU A 1 110 ? -7.995 2.613 -0.215 1.00 73.69 110 LEU A C 1
ATOM 829 O O . LEU A 1 110 ? -7.194 3.122 -0.994 1.00 73.69 110 LEU A O 1
ATOM 833 N N . MET A 1 111 ? -8.518 1.394 -0.391 1.00 72.56 111 MET A N 1
ATOM 834 C CA . MET A 1 111 ? -8.245 0.496 -1.515 1.00 72.56 111 MET A CA 1
ATOM 835 C C . MET A 1 111 ? -9.498 -0.010 -2.253 1.00 72.56 111 MET A C 1
ATOM 837 O O . MET A 1 111 ? -9.364 -0.742 -3.231 1.00 72.56 111 MET A O 1
ATOM 841 N N . SER A 1 112 ? -10.704 0.353 -1.801 1.00 62.41 112 SER A N 1
ATOM 842 C CA . SER A 1 112 ? -11.976 -0.048 -2.434 1.00 62.41 112 SER A CA 1
ATOM 843 C C . SER A 1 112 ? -12.597 1.007 -3.337 1.00 62.41 112 SER A C 1
ATOM 845 O O . SER A 1 112 ? -13.576 0.713 -4.022 1.00 62.41 112 SER A O 1
ATOM 847 N N . GLY A 1 113 ? -12.028 2.214 -3.393 1.00 57.88 113 GLY A N 1
ATOM 848 C CA . GLY A 1 113 ? -12.346 3.139 -4.475 1.00 57.88 113 GLY A CA 1
ATOM 849 C C . GLY A 1 113 ? -12.029 2.489 -5.823 1.00 57.88 113 GLY A C 1
ATOM 850 O O . GLY A 1 113 ? -11.027 1.781 -5.933 1.00 57.88 113 GLY A O 1
ATOM 851 N N . ARG A 1 114 ? -12.848 2.764 -6.851 1.00 54.09 114 ARG A N 1
ATOM 852 C CA . ARG A 1 114 ? -12.799 2.161 -8.206 1.00 54.09 114 ARG A CA 1
ATOM 853 C C . ARG A 1 114 ? -11.425 2.214 -8.912 1.00 54.09 114 ARG A C 1
ATOM 855 O O . ARG A 1 114 ? -11.322 1.778 -10.047 1.00 54.09 114 ARG A O 1
ATOM 862 N N . ARG A 1 115 ? -10.389 2.806 -8.301 1.00 57.31 115 ARG A N 1
ATOM 863 C CA . ARG A 1 115 ? -9.139 3.189 -8.966 1.00 57.31 115 ARG A CA 1
ATOM 864 C C . ARG A 1 115 ? -7.857 3.156 -8.105 1.00 57.31 115 ARG A C 1
ATOM 866 O O . ARG A 1 115 ? -6.826 3.632 -8.569 1.00 57.31 115 ARG A O 1
ATOM 873 N N . ARG A 1 116 ? -7.867 2.642 -6.860 1.00 71.19 1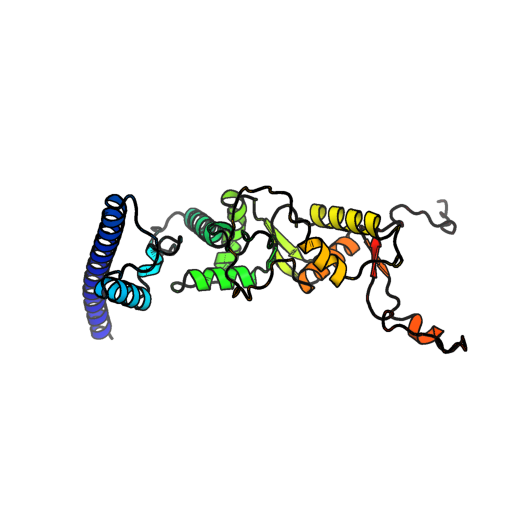16 ARG A N 1
ATOM 874 C CA . ARG A 1 116 ? -6.668 2.645 -5.977 1.00 71.19 116 ARG A CA 1
ATOM 875 C C . ARG A 1 116 ? -6.291 1.242 -5.492 1.00 71.19 116 ARG A C 1
ATOM 877 O O . ARG A 1 116 ? -6.464 0.903 -4.329 1.00 71.19 116 ARG A O 1
ATOM 884 N N . GLY A 1 117 ? -5.770 0.410 -6.395 1.00 79.88 117 GLY A N 1
ATOM 885 C CA . GLY A 1 117 ? -5.387 -0.970 -6.067 1.00 79.88 117 GLY A CA 1
ATOM 886 C C . GLY A 1 117 ? -3.971 -1.152 -5.506 1.00 79.88 117 GLY A C 1
ATOM 887 O O . GLY A 1 117 ? -3.582 -2.296 -5.260 1.00 79.88 117 GLY A O 1
ATOM 888 N N . ILE A 1 118 ? -3.224 -0.065 -5.283 1.00 86.81 118 ILE A N 1
ATOM 889 C CA . ILE A 1 118 ? -1.913 -0.050 -4.622 1.00 86.81 118 ILE A CA 1
ATOM 890 C C . ILE A 1 118 ? -1.756 1.218 -3.762 1.00 86.81 118 ILE A C 1
ATOM 892 O O . ILE A 1 118 ? -2.174 2.303 -4.171 1.00 86.81 118 ILE A O 1
ATOM 896 N N . VAL A 1 119 ? -1.210 1.082 -2.549 1.00 89.31 119 VAL A N 1
ATOM 897 C CA . VAL A 1 119 ? -1.088 2.169 -1.556 1.00 89.31 119 VAL A CA 1
ATOM 898 C C . VAL A 1 119 ? 0.186 2.005 -0.732 1.00 89.31 119 VAL A C 1
ATOM 900 O O . VAL A 1 119 ? 0.555 0.884 -0.372 1.00 89.31 119 VAL A O 1
ATOM 903 N N . ALA A 1 120 ? 0.847 3.112 -0.394 1.00 90.38 120 ALA A N 1
ATOM 904 C CA . ALA A 1 120 ? 2.023 3.079 0.463 1.00 90.38 120 ALA A CA 1
ATOM 905 C C . ALA A 1 120 ? 1.662 2.779 1.928 1.00 90.38 120 ALA A C 1
ATOM 907 O O . ALA A 1 120 ? 0.594 3.146 2.427 1.00 90.38 120 ALA A O 1
ATOM 908 N N . LEU A 1 121 ? 2.534 2.053 2.631 1.00 91.75 121 LEU A N 1
ATOM 909 C CA . LEU A 1 121 ? 2.231 1.567 3.980 1.00 91.75 121 LEU A CA 1
ATOM 910 C C . LEU A 1 121 ? 2.067 2.706 5.002 1.00 91.75 121 LEU A C 1
ATOM 912 O O . LEU A 1 121 ? 1.307 2.569 5.960 1.00 91.75 121 LEU A O 1
ATOM 916 N N . ASP A 1 122 ? 2.750 3.829 4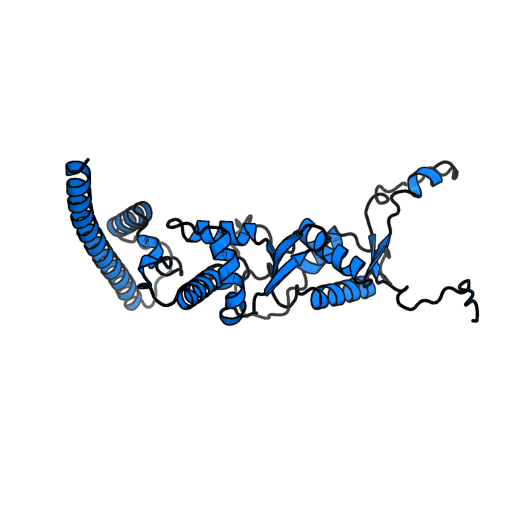.801 1.00 88.56 122 ASP A N 1
ATOM 917 C CA . ASP A 1 122 ? 2.635 5.045 5.610 1.00 88.56 122 ASP A CA 1
ATOM 918 C C . ASP A 1 122 ? 1.254 5.702 5.477 1.00 88.56 122 ASP A C 1
ATOM 920 O O . ASP A 1 122 ? 0.660 6.091 6.486 1.00 88.56 122 ASP A O 1
ATOM 924 N N . GLU A 1 123 ? 0.693 5.743 4.267 1.00 87.94 123 GLU A N 1
ATOM 925 C CA . GLU A 1 123 ? -0.660 6.249 4.027 1.00 87.94 123 GLU A CA 1
ATOM 926 C C . GLU A 1 123 ? -1.708 5.354 4.691 1.00 87.94 123 GLU A C 1
ATOM 928 O O . GLU A 1 123 ? -2.672 5.849 5.279 1.00 87.94 123 GLU A O 1
ATOM 933 N N . VAL A 1 124 ? -1.497 4.036 4.650 1.00 90.31 124 VAL A N 1
ATOM 934 C CA . VAL A 1 124 ? -2.353 3.056 5.331 1.00 90.31 124 VAL A CA 1
ATOM 935 C C . VAL A 1 124 ? -2.280 3.235 6.843 1.00 90.31 124 VAL A C 1
ATOM 937 O O . VAL A 1 124 ? -3.317 3.299 7.502 1.00 90.31 124 VAL A O 1
ATOM 940 N N . TRP A 1 125 ? -1.074 3.367 7.400 1.00 90.69 125 TRP A N 1
ATOM 941 C CA . TRP A 1 125 ? -0.878 3.594 8.832 1.00 90.69 125 TRP A CA 1
ATOM 942 C C . TRP A 1 125 ? -1.538 4.897 9.294 1.00 90.69 125 TRP A C 1
ATOM 944 O O . TRP A 1 125 ? -2.269 4.913 10.288 1.00 90.69 125 TRP A O 1
ATOM 954 N N . GLY A 1 126 ? -1.323 5.985 8.551 1.00 88.06 126 GLY A N 1
ATOM 955 C CA . GLY A 1 126 ? -1.915 7.288 8.836 1.00 88.06 126 GLY A CA 1
ATOM 956 C C . GLY A 1 126 ? -3.436 7.280 8.698 1.00 88.06 126 GLY A C 1
ATOM 957 O O . GLY A 1 126 ? -4.133 7.804 9.567 1.00 88.06 126 GLY A O 1
ATOM 958 N N . GLY A 1 127 ? -3.962 6.649 7.646 1.00 85.19 127 GLY A N 1
ATOM 959 C CA . GLY A 1 127 ? -5.397 6.489 7.416 1.00 85.19 127 GLY A CA 1
ATOM 960 C C . GLY A 1 127 ? -6.067 5.672 8.516 1.00 85.19 127 GLY A C 1
ATOM 961 O O . GLY A 1 127 ? -7.077 6.101 9.070 1.00 85.19 127 GLY A O 1
ATOM 962 N N . TRP A 1 128 ? -5.467 4.549 8.907 1.00 86.62 128 TRP A N 1
ATOM 963 C CA . TRP A 1 128 ? -5.995 3.695 9.968 1.00 86.62 128 TRP A CA 1
ATOM 964 C C . TRP A 1 128 ? -6.039 4.417 11.316 1.00 86.62 128 TRP A C 1
ATOM 966 O O . TRP A 1 128 ? -7.079 4.450 11.973 1.00 86.62 128 TRP A O 1
ATOM 976 N N . ASN A 1 129 ? -4.954 5.090 11.697 1.00 87.31 129 ASN A N 1
ATOM 977 C CA . ASN A 1 129 ? -4.904 5.868 12.933 1.00 87.31 129 ASN A CA 1
ATOM 978 C C . ASN A 1 129 ? -5.854 7.077 12.920 1.00 87.31 129 ASN A C 1
ATOM 980 O O . ASN A 1 129 ? -6.429 7.414 13.956 1.00 87.31 129 ASN A O 1
ATOM 984 N N . ARG A 1 130 ? -6.071 7.701 11.756 1.00 83.62 130 ARG A N 1
ATOM 985 C CA . ARG A 1 130 ? -7.047 8.788 11.594 1.00 83.62 130 ARG A CA 1
ATOM 986 C C . ARG A 1 130 ? -8.481 8.302 11.790 1.00 83.62 130 ARG A C 1
ATOM 988 O O . ARG A 1 130 ? -9.254 9.000 12.434 1.00 83.62 130 ARG A O 1
ATOM 995 N N . VAL A 1 131 ? -8.819 7.122 11.267 1.00 79.25 131 VAL A N 1
ATOM 996 C CA . VAL A 1 131 ? -10.152 6.517 11.441 1.00 79.25 131 VAL A CA 1
ATOM 997 C C . VAL A 1 131 ? -10.370 6.066 12.885 1.00 79.25 131 VAL A C 1
ATOM 999 O O . VAL A 1 131 ? -11.464 6.237 13.414 1.00 79.25 131 VAL A O 1
ATOM 1002 N N . ARG A 1 132 ? -9.331 5.550 13.555 1.00 76.81 132 ARG A N 1
ATOM 1003 C CA . ARG A 1 132 ? -9.414 5.195 14.979 1.00 76.81 132 ARG A CA 1
ATOM 1004 C C . ARG A 1 132 ? -9.668 6.406 15.874 1.00 76.81 132 ARG A C 1
ATOM 1006 O O . ARG A 1 132 ? -10.452 6.306 16.814 1.00 76.81 132 ARG A O 1
ATOM 1013 N N . GLY A 1 133 ? -8.996 7.529 15.612 1.00 71.88 133 GLY A N 1
ATOM 1014 C CA . GLY A 1 133 ? -9.098 8.785 16.370 1.00 71.88 133 GLY A CA 1
ATOM 1015 C C . GLY A 1 133 ? -8.501 8.730 17.786 1.00 71.88 133 GLY A C 1
ATOM 1016 O O . GLY A 1 133 ? -7.787 9.641 18.197 1.00 71.88 133 GLY A O 1
ATOM 1017 N N . ILE A 1 134 ? -8.737 7.641 18.514 1.00 65.69 134 ILE A N 1
ATOM 1018 C CA . ILE A 1 134 ? -8.244 7.336 19.858 1.00 65.69 134 ILE A CA 1
ATOM 1019 C C . ILE A 1 134 ? -7.581 5.947 19.869 1.00 65.69 134 ILE A C 1
ATOM 1021 O O . ILE A 1 134 ? -7.903 5.096 19.046 1.00 65.69 134 ILE A O 1
ATOM 1025 N N . ALA A 1 135 ? -6.646 5.710 20.797 1.00 71.81 135 ALA A N 1
ATOM 1026 C CA . ALA A 1 135 ? -5.851 4.473 20.877 1.00 71.81 135 ALA A CA 1
ATOM 1027 C C . ALA A 1 135 ? -5.024 4.187 19.603 1.00 71.81 135 ALA A C 1
ATOM 1029 O O . ALA A 1 135 ? -5.205 3.179 18.916 1.00 71.81 135 ALA A O 1
ATOM 1030 N N . LEU A 1 136 ? -4.097 5.098 19.297 1.00 84.19 136 LEU A N 1
ATOM 1031 C CA . LEU A 1 136 ? -3.194 4.991 18.150 1.00 84.19 136 LEU A CA 1
ATOM 1032 C C . LEU A 1 136 ? -2.337 3.722 18.216 1.00 84.19 136 LEU A C 1
ATOM 1034 O O . LEU A 1 136 ? -1.842 3.347 19.282 1.00 84.19 136 LEU A O 1
ATOM 1038 N N . LEU A 1 137 ? -2.133 3.091 17.061 1.00 85.00 137 LEU A N 1
ATOM 1039 C CA . LEU A 1 137 ? -1.301 1.899 16.940 1.00 85.00 137 LEU A CA 1
ATOM 1040 C C . LEU A 1 137 ? 0.136 2.272 16.562 1.00 85.00 137 LEU A C 1
ATOM 1042 O O . LEU A 1 137 ? 0.342 3.060 15.629 1.00 85.00 137 LEU A O 1
ATOM 1046 N N . PRO A 1 138 ? 1.149 1.682 17.222 1.00 88.31 138 PRO A N 1
ATOM 1047 C CA . PRO A 1 138 ? 2.528 1.861 16.802 1.00 88.31 138 PRO A CA 1
ATOM 1048 C C . PRO A 1 138 ? 2.762 1.167 15.445 1.00 88.31 138 PRO A C 1
ATOM 1050 O O . PRO A 1 138 ? 2.123 0.149 15.154 1.00 88.31 138 PRO A O 1
ATOM 1053 N N . PRO A 1 139 ? 3.706 1.653 14.617 1.00 89.06 139 PRO A N 1
ATOM 1054 C CA . PRO A 1 139 ? 4.001 1.053 13.310 1.00 89.06 139 PRO A CA 1
ATOM 1055 C C . PRO A 1 139 ? 4.366 -0.439 13.374 1.00 89.06 139 PRO A C 1
ATOM 1057 O O . PRO A 1 139 ? 4.050 -1.196 12.460 1.00 89.06 139 PRO A O 1
ATOM 1060 N N . SER A 1 140 ? 4.980 -0.888 14.474 1.00 89.12 140 SER A N 1
ATOM 1061 C CA . SER A 1 140 ? 5.301 -2.303 14.700 1.00 89.12 140 SER A CA 1
ATOM 1062 C C . SER A 1 140 ? 4.058 -3.194 14.744 1.00 89.12 140 SER A C 1
ATOM 1064 O O . SER A 1 140 ? 4.084 -4.297 14.210 1.00 89.12 140 SER A O 1
ATOM 1066 N N . THR A 1 141 ? 2.955 -2.708 15.324 1.00 89.88 141 THR A N 1
ATOM 1067 C CA . THR A 1 141 ? 1.689 -3.454 15.376 1.00 89.88 141 THR A CA 1
ATOM 1068 C C . THR A 1 141 ? 1.087 -3.599 13.988 1.00 89.88 141 THR A C 1
ATOM 1070 O O . THR A 1 141 ? 0.668 -4.697 13.636 1.00 89.88 141 THR A O 1
ATOM 1073 N N . LEU A 1 142 ? 1.122 -2.543 13.165 1.00 90.81 142 LEU A N 1
ATOM 1074 C CA . LEU A 1 142 ? 0.690 -2.640 11.769 1.00 90.81 142 LEU A CA 1
ATOM 1075 C C . LEU A 1 142 ? 1.473 -3.736 11.039 1.00 90.81 142 LEU A C 1
ATOM 1077 O O . LEU A 1 142 ? 0.857 -4.620 10.452 1.00 90.81 142 LEU A O 1
ATOM 1081 N N . LEU A 1 143 ? 2.804 -3.742 11.138 1.00 92.06 143 LEU A N 1
ATOM 1082 C CA . LEU A 1 143 ? 3.639 -4.752 10.479 1.00 92.06 143 LEU A CA 1
ATOM 1083 C C . LEU A 1 143 ? 3.296 -6.188 10.909 1.00 92.06 143 LEU A C 1
ATOM 1085 O O . LEU A 1 143 ? 3.237 -7.067 10.052 1.00 92.06 143 LEU A O 1
ATOM 1089 N N . SER A 1 144 ? 3.014 -6.420 12.194 1.00 92.12 144 SER A N 1
ATOM 1090 C CA . SER A 1 144 ? 2.591 -7.737 12.696 1.00 92.12 144 SER A CA 1
ATOM 1091 C C . SER A 1 144 ? 1.204 -8.166 12.202 1.00 92.12 144 SER A C 1
ATOM 1093 O O . SER A 1 144 ? 0.928 -9.361 12.141 1.00 92.12 144 SER A O 1
ATOM 1095 N N . THR A 1 145 ? 0.332 -7.222 11.831 1.00 92.12 145 THR A N 1
ATOM 1096 C CA . THR A 1 145 ? -1.024 -7.522 11.322 1.00 92.12 145 THR A CA 1
ATOM 1097 C C . THR A 1 145 ? -1.065 -7.855 9.831 1.00 92.12 145 THR A C 1
ATOM 1099 O O . THR A 1 145 ? -1.951 -8.592 9.397 1.00 92.12 145 THR A O 1
ATOM 1102 N N . LEU A 1 146 ? -0.098 -7.366 9.043 1.00 92.38 146 LEU A N 1
ATOM 1103 C CA . LEU A 1 146 ? -0.077 -7.531 7.582 1.00 92.38 146 LEU A CA 1
ATOM 1104 C C . LEU A 1 146 ? -0.187 -8.990 7.095 1.00 92.38 146 LEU A C 1
ATOM 1106 O O . LEU A 1 146 ? -0.927 -9.215 6.138 1.00 92.38 146 LEU A O 1
ATOM 1110 N N . PRO A 1 147 ? 0.463 -9.996 7.720 1.00 92.88 147 PRO A N 1
ATOM 1111 C CA . PRO A 1 147 ? 0.370 -11.386 7.263 1.00 92.88 147 PRO A CA 1
ATOM 1112 C C . PRO A 1 147 ? -1.045 -11.979 7.316 1.00 92.88 147 PRO A C 1
ATOM 1114 O O . PRO A 1 147 ? -1.335 -12.929 6.593 1.00 92.88 147 PRO A O 1
ATOM 1117 N N . PHE A 1 148 ? -1.930 -11.438 8.158 1.00 90.81 148 PHE A N 1
ATOM 1118 C CA . PHE A 1 148 ? -3.305 -11.924 8.320 1.00 90.81 148 PHE A CA 1
ATOM 1119 C C . PHE A 1 148 ? -4.291 -11.233 7.366 1.00 90.81 148 PHE A C 1
ATOM 1121 O O . PHE A 1 148 ? -5.379 -11.751 7.114 1.00 90.81 148 PHE A O 1
ATOM 1128 N N . LEU A 1 149 ? -3.905 -10.088 6.795 1.00 90.69 149 LEU A N 1
ATOM 1129 C CA . LEU A 1 149 ? -4.751 -9.249 5.945 1.00 90.69 149 LEU A CA 1
ATOM 1130 C C . LEU A 1 149 ? -5.335 -9.962 4.702 1.00 90.69 149 LEU A C 1
ATOM 1132 O O . LEU A 1 149 ? -6.525 -9.761 4.433 1.00 90.69 149 LEU A O 1
ATOM 1136 N N . PRO A 1 150 ? -4.598 -10.828 3.968 1.00 91.12 150 PRO A N 1
ATOM 1137 C CA . PRO A 1 150 ? -5.141 -11.510 2.788 1.00 91.12 150 PRO A CA 1
ATOM 1138 C C . PRO A 1 150 ? -6.355 -12.398 3.091 1.00 91.12 150 PRO A C 1
ATOM 1140 O O . PRO A 1 150 ? -7.193 -12.608 2.224 1.00 91.12 150 PRO A O 1
ATOM 1143 N N . SER A 1 151 ? -6.473 -12.906 4.324 1.00 91.56 151 SER A N 1
ATOM 1144 C CA . SER A 1 151 ? -7.572 -13.802 4.719 1.00 91.56 151 SER A CA 1
ATOM 1145 C C . SER A 1 151 ? -8.897 -13.070 4.950 1.00 91.56 151 SER A C 1
ATOM 1147 O O . SER A 1 151 ? -9.949 -13.702 4.990 1.00 91.56 151 SER A O 1
ATOM 1149 N N . TYR A 1 152 ? -8.852 -11.746 5.121 1.00 87.81 152 TYR A N 1
ATOM 1150 C CA . TYR A 1 152 ? -10.013 -10.917 5.459 1.00 87.81 152 TYR A CA 1
ATOM 1151 C C . TYR A 1 152 ? -10.342 -9.873 4.385 1.00 87.81 152 TYR A C 1
ATOM 1153 O O . TYR A 1 152 ? -11.196 -9.021 4.616 1.00 87.81 152 TYR A O 1
ATOM 1161 N N . THR A 1 153 ? -9.675 -9.925 3.229 1.00 87.38 153 THR A N 1
ATOM 1162 C CA . THR A 1 153 ? -9.824 -8.951 2.140 1.00 87.38 153 THR A CA 1
ATOM 1163 C C . THR A 1 153 ? -10.220 -9.639 0.835 1.00 87.38 153 THR A C 1
ATOM 1165 O O . THR A 1 153 ? -9.759 -10.736 0.529 1.00 87.38 153 THR A O 1
ATOM 1168 N N . SER A 1 154 ? -11.095 -8.999 0.061 1.00 83.12 154 SER A N 1
ATOM 1169 C CA . SER A 1 154 ? -11.541 -9.462 -1.256 1.00 83.12 154 SER A CA 1
ATOM 1170 C C . SER A 1 154 ? -11.666 -8.257 -2.197 1.00 83.12 154 SER A C 1
ATOM 1172 O O . SER A 1 154 ? -12.600 -7.473 -2.029 1.00 83.12 154 SER A O 1
ATOM 1174 N N . PRO A 1 155 ? -10.761 -8.078 -3.181 1.00 85.62 155 PRO A N 1
ATOM 1175 C CA . PRO A 1 155 ? -9.639 -8.954 -3.547 1.00 85.62 155 PRO A CA 1
ATOM 1176 C C . PRO A 1 155 ? -8.550 -9.038 -2.456 1.00 85.62 155 PRO A C 1
ATOM 1178 O O . PRO A 1 155 ? -8.434 -8.107 -1.653 1.00 85.62 155 PRO A O 1
ATOM 1181 N N . PRO A 1 156 ? -7.752 -10.127 -2.413 1.00 89.19 156 PRO A N 1
ATOM 1182 C CA . PRO A 1 156 ? -6.767 -10.344 -1.356 1.00 89.19 156 PRO A CA 1
ATOM 1183 C C . PRO A 1 156 ? -5.622 -9.331 -1.452 1.00 89.19 156 PRO A C 1
ATOM 1185 O O . PRO A 1 156 ? -4.939 -9.229 -2.476 1.00 89.19 156 PRO A O 1
ATOM 1188 N N . ILE A 1 157 ? -5.408 -8.585 -0.371 1.00 91.06 157 ILE A N 1
ATOM 1189 C CA . ILE A 1 157 ? -4.379 -7.545 -0.292 1.00 91.06 157 ILE A CA 1
ATOM 1190 C C . ILE A 1 157 ? -3.076 -8.147 0.221 1.00 91.06 157 ILE A C 1
ATOM 1192 O O . ILE A 1 157 ? -3.029 -8.705 1.316 1.00 91.06 157 ILE A O 1
ATOM 1196 N N . HIS A 1 158 ? -2.008 -7.976 -0.550 1.00 91.81 158 HIS A N 1
ATOM 1197 C CA . HIS A 1 158 ? -0.668 -8.454 -0.230 1.00 91.81 158 HIS A CA 1
ATOM 1198 C C . HIS A 1 158 ? 0.274 -7.283 0.059 1.00 91.81 158 HIS A C 1
ATOM 1200 O O . HIS A 1 158 ? 0.016 -6.144 -0.328 1.00 91.81 158 HIS A O 1
ATOM 1206 N N . THR A 1 159 ? 1.373 -7.562 0.758 1.00 94.06 159 THR A N 1
ATOM 1207 C CA . THR A 1 159 ? 2.438 -6.585 1.025 1.00 94.06 159 THR A CA 1
ATOM 1208 C C . THR A 1 159 ? 3.646 -6.902 0.158 1.00 94.06 159 THR A C 1
ATOM 1210 O O . THR A 1 159 ? 4.058 -8.058 0.086 1.00 94.06 159 THR A O 1
ATOM 1213 N N . ARG A 1 160 ? 4.261 -5.877 -0.432 1.00 91.25 160 ARG A N 1
ATOM 1214 C CA . ARG A 1 160 ? 5.542 -5.990 -1.143 1.00 91.25 160 ARG A CA 1
ATOM 1215 C C . ARG A 1 160 ? 6.481 -4.850 -0.759 1.00 91.25 160 ARG A C 1
ATOM 1217 O O . ARG A 1 160 ? 6.041 -3.830 -0.229 1.00 91.25 160 ARG A O 1
ATOM 1224 N N . THR A 1 161 ? 7.771 -5.045 -1.014 1.00 93.25 161 THR A N 1
ATOM 1225 C CA . THR A 1 161 ? 8.818 -4.038 -0.795 1.00 93.25 161 THR A CA 1
ATOM 1226 C C . THR A 1 161 ? 9.548 -3.816 -2.111 1.00 93.25 161 THR A C 1
ATOM 1228 O O . THR A 1 161 ? 9.937 -4.798 -2.737 1.00 93.25 161 THR A O 1
ATOM 1231 N N . PHE A 1 162 ? 9.716 -2.566 -2.532 1.00 90.62 162 PHE A N 1
ATOM 1232 C CA . PHE A 1 162 ? 10.513 -2.229 -3.713 1.00 90.62 162 PHE A CA 1
ATOM 1233 C C . PHE A 1 162 ? 12.008 -2.368 -3.406 1.00 90.62 162 PHE A C 1
ATOM 1235 O O . PHE A 1 162 ? 12.468 -1.883 -2.372 1.00 90.62 162 PHE A O 1
ATOM 1242 N N . SER A 1 163 ? 12.768 -3.025 -4.287 1.00 86.19 163 SER A N 1
ATOM 1243 C CA . SER A 1 163 ? 14.197 -3.314 -4.078 1.00 86.19 163 SER A CA 1
ATOM 1244 C C . SER A 1 163 ? 15.055 -2.051 -3.990 1.00 86.19 163 SER A C 1
ATOM 1246 O O . SER A 1 163 ? 15.960 -1.976 -3.159 1.00 86.19 163 SER A O 1
ATOM 1248 N N . LYS A 1 164 ? 14.755 -1.051 -4.825 1.00 84.50 164 LYS A N 1
ATOM 1249 C CA . LYS A 1 164 ? 15.567 0.158 -4.994 1.00 84.50 164 LYS A CA 1
ATOM 1250 C C . LYS A 1 164 ? 15.341 1.193 -3.892 1.00 84.50 164 LYS A C 1
ATOM 1252 O O . LYS A 1 164 ? 16.299 1.677 -3.293 1.00 84.50 164 LYS A O 1
ATOM 1257 N N . SER A 1 165 ? 14.081 1.514 -3.598 1.00 88.38 165 SER A N 1
ATOM 1258 C CA . SER A 1 165 ? 13.707 2.505 -2.577 1.00 88.38 165 SER A CA 1
ATOM 1259 C C . SER A 1 165 ? 13.507 1.918 -1.178 1.00 88.38 165 SER A C 1
ATOM 1261 O O . SER A 1 165 ? 13.514 2.653 -0.190 1.00 88.38 165 SER A O 1
ATOM 1263 N N . GLY A 1 166 ? 13.289 0.604 -1.064 1.00 89.38 166 GLY A N 1
ATOM 1264 C CA . GLY A 1 166 ? 12.876 -0.037 0.186 1.00 89.38 166 GLY A CA 1
ATOM 1265 C C . GLY A 1 166 ? 11.440 0.302 0.608 1.00 89.38 166 GLY A C 1
ATOM 1266 O O . GLY A 1 166 ? 11.031 -0.048 1.720 1.00 89.38 166 GLY A O 1
ATOM 1267 N N . LEU A 1 167 ? 10.664 0.982 -0.247 1.00 90.19 167 LEU A N 1
ATOM 1268 C CA . LEU A 1 167 ? 9.294 1.383 0.051 1.00 90.19 167 LEU A CA 1
ATOM 1269 C C . LEU A 1 167 ? 8.402 0.145 0.200 1.00 90.19 167 LEU A C 1
ATOM 1271 O O . LEU A 1 167 ? 8.371 -0.731 -0.665 1.00 90.19 167 LEU A O 1
ATOM 1275 N N . LYS A 1 168 ? 7.650 0.080 1.302 1.00 92.50 168 LYS A N 1
ATOM 1276 C CA . LYS A 1 168 ? 6.653 -0.970 1.536 1.00 92.50 168 LYS A CA 1
ATOM 1277 C C . LYS A 1 168 ? 5.281 -0.498 1.100 1.00 92.50 168 LYS A C 1
ATOM 1279 O O . LYS A 1 168 ? 4.832 0.569 1.515 1.00 92.50 168 LYS A O 1
ATOM 1284 N N . VAL A 1 169 ? 4.599 -1.327 0.323 1.00 92.56 169 VAL A N 1
ATOM 1285 C CA . VAL A 1 169 ? 3.273 -1.017 -0.215 1.00 92.56 169 VAL A CA 1
ATOM 1286 C C . VAL A 1 169 ? 2.326 -2.195 -0.057 1.00 92.56 169 VAL A C 1
ATOM 1288 O O . VAL A 1 169 ? 2.739 -3.359 -0.056 1.00 92.56 169 VAL A O 1
ATOM 1291 N N . LEU A 1 170 ? 1.043 -1.873 0.075 1.00 92.38 170 LEU A N 1
ATOM 1292 C CA . LEU A 1 170 ? -0.055 -2.820 -0.023 1.00 92.38 170 LEU A CA 1
ATOM 1293 C C . LEU A 1 170 ? -0.604 -2.798 -1.439 1.00 92.38 170 LEU A C 1
ATOM 1295 O O . LEU A 1 170 ? -0.804 -1.726 -2.007 1.00 92.38 170 LEU A O 1
ATOM 1299 N N . HIS A 1 171 ? -0.857 -3.970 -2.004 1.00 91.12 171 HIS A N 1
ATOM 1300 C CA . HIS A 1 171 ? -1.325 -4.091 -3.374 1.00 91.12 171 HIS A CA 1
ATOM 1301 C C . HIS A 1 171 ? -2.370 -5.195 -3.524 1.00 91.12 171 HIS A C 1
ATOM 1303 O O . HIS A 1 171 ? -2.379 -6.195 -2.804 1.00 91.12 171 HIS A O 1
ATOM 1309 N N . THR A 1 172 ? -3.251 -5.008 -4.497 1.00 89.50 172 THR A N 1
ATOM 1310 C CA . THR A 1 172 ? -4.173 -6.036 -4.989 1.00 89.50 172 THR A CA 1
ATOM 1311 C C . THR A 1 172 ? -3.487 -6.892 -6.068 1.00 89.50 172 THR A C 1
ATOM 1313 O O . THR A 1 172 ? -2.430 -6.501 -6.581 1.00 89.50 172 THR A O 1
ATOM 1316 N N . PRO A 1 173 ? -4.039 -8.066 -6.436 1.00 89.38 173 PRO A N 1
ATOM 1317 C CA . PRO A 1 173 ? -3.413 -8.962 -7.413 1.00 89.38 173 PRO A CA 1
ATOM 1318 C C . PRO A 1 173 ? -3.043 -8.316 -8.765 1.00 89.38 173 PRO A C 1
ATOM 1320 O O . PRO A 1 173 ? -1.945 -8.606 -9.245 1.00 89.38 173 PRO A O 1
ATOM 1323 N N . PRO A 1 174 ? -3.842 -7.388 -9.341 1.00 86.62 174 PRO A N 1
ATOM 1324 C CA . PRO A 1 174 ? -3.480 -6.691 -10.582 1.00 86.62 174 PRO A CA 1
ATOM 1325 C C . PRO A 1 174 ? -2.220 -5.820 -10.493 1.00 86.62 174 PRO A C 1
ATOM 1327 O O . PRO A 1 174 ? -1.664 -5.456 -11.519 1.00 86.62 174 PRO A O 1
ATOM 1330 N N . TYR A 1 175 ? -1.769 -5.462 -9.290 1.00 88.25 175 TYR A N 1
ATOM 1331 C CA . TYR A 1 175 ? -0.549 -4.674 -9.059 1.00 88.25 175 TYR A CA 1
ATOM 1332 C C . TYR A 1 175 ? 0.587 -5.529 -8.472 1.00 88.25 175 TYR A C 1
ATOM 1334 O O . TYR A 1 175 ? 1.581 -5.005 -7.961 1.00 88.25 175 TYR A O 1
ATOM 1342 N N . SER A 1 176 ? 0.442 -6.859 -8.507 1.00 89.94 176 SER A N 1
ATOM 1343 C CA . SER A 1 176 ? 1.572 -7.759 -8.270 1.00 89.94 176 SER A CA 1
ATOM 1344 C C . SER A 1 176 ? 2.669 -7.516 -9.309 1.00 89.94 176 SER A C 1
ATOM 1346 O O . SER A 1 176 ? 2.381 -7.066 -10.415 1.00 89.94 176 SER A O 1
ATOM 1348 N N . ARG A 1 177 ? 3.924 -7.794 -8.938 1.00 90.50 177 ARG A N 1
ATOM 1349 C CA . ARG A 1 177 ? 5.108 -7.568 -9.785 1.00 90.50 177 ARG A CA 1
ATOM 1350 C C . ARG A 1 177 ? 4.924 -8.126 -11.199 1.00 90.50 177 ARG A C 1
ATOM 1352 O O . ARG A 1 177 ? 4.975 -7.369 -12.155 1.00 90.50 177 ARG A O 1
ATOM 1359 N N . THR A 1 178 ? 4.571 -9.406 -11.301 1.00 91.00 178 THR A N 1
ATOM 1360 C CA . THR A 1 178 ? 4.379 -10.102 -12.582 1.00 91.00 178 THR A CA 1
ATOM 1361 C C . THR A 1 178 ? 3.143 -9.641 -13.353 1.00 91.00 178 THR A C 1
ATOM 1363 O O . THR A 1 178 ? 3.190 -9.500 -14.569 1.00 91.00 178 THR A O 1
ATOM 1366 N N . ALA A 1 179 ? 2.015 -9.396 -12.676 1.00 89.81 179 ALA A N 1
ATOM 1367 C CA . ALA A 1 179 ? 0.806 -8.932 -13.360 1.00 89.81 179 ALA A CA 1
ATOM 1368 C C . ALA A 1 179 ? 0.986 -7.519 -13.925 1.00 89.81 179 ALA A C 1
ATOM 1370 O O . ALA A 1 179 ? 0.518 -7.225 -15.023 1.00 89.81 179 ALA A O 1
ATOM 1371 N N . PHE A 1 180 ? 1.665 -6.646 -13.176 1.00 89.88 180 PHE A N 1
ATOM 1372 C CA . PHE A 1 180 ? 1.956 -5.301 -13.640 1.00 89.88 180 PHE A CA 1
ATOM 1373 C C . PHE A 1 180 ? 2.963 -5.306 -14.787 1.00 89.88 180 PHE A C 1
ATOM 1375 O O . PHE A 1 180 ? 2.712 -4.609 -15.765 1.00 89.88 180 PHE A O 1
ATOM 1382 N N . SER A 1 181 ? 4.050 -6.081 -14.697 1.00 90.44 181 SER A N 1
ATOM 1383 C CA . SER A 1 181 ? 5.069 -6.104 -15.749 1.00 90.44 181 SER A CA 1
ATOM 1384 C C . SER A 1 181 ? 4.521 -6.641 -17.071 1.00 90.44 181 SER A C 1
ATOM 1386 O O . SER A 1 181 ? 4.726 -6.013 -18.105 1.00 90.44 181 SER A O 1
ATOM 1388 N N . ASN A 1 182 ? 3.702 -7.698 -17.033 1.00 89.50 182 ASN A N 1
ATOM 1389 C CA . ASN A 1 182 ? 3.018 -8.216 -18.222 1.00 89.50 182 ASN A CA 1
ATOM 1390 C C . ASN A 1 182 ? 2.102 -7.169 -18.864 1.00 89.50 182 ASN A C 1
ATOM 1392 O O . ASN A 1 182 ? 2.206 -6.918 -20.059 1.00 89.50 182 ASN A O 1
ATOM 1396 N N . ARG A 1 183 ? 1.246 -6.512 -18.071 1.00 88.31 183 ARG A N 1
ATOM 1397 C CA . ARG A 1 183 ? 0.354 -5.459 -18.582 1.00 88.31 183 ARG A CA 1
ATOM 1398 C C . ARG A 1 183 ? 1.139 -4.270 -19.134 1.00 88.31 183 ARG A C 1
ATOM 1400 O O . ARG A 1 183 ? 0.762 -3.703 -20.149 1.00 88.31 183 ARG A O 1
ATOM 1407 N N . LEU A 1 184 ? 2.235 -3.888 -18.479 1.00 89.19 184 LEU A N 1
ATOM 1408 C CA . LEU A 1 184 ? 3.116 -2.831 -18.967 1.00 89.19 184 LEU A CA 1
ATOM 1409 C C . LEU A 1 184 ? 3.744 -3.215 -20.310 1.00 89.19 184 LEU A C 1
ATOM 1411 O O . LEU A 1 184 ? 3.739 -2.403 -21.229 1.00 89.19 184 LEU A O 1
ATOM 1415 N N . ALA A 1 185 ? 4.255 -4.437 -20.441 1.00 87.94 185 ALA A N 1
ATOM 1416 C CA . ALA A 1 185 ? 4.821 -4.928 -21.689 1.00 87.94 185 ALA A CA 1
ATOM 1417 C C . ALA A 1 185 ? 3.766 -4.977 -22.806 1.00 87.94 185 ALA A C 1
ATOM 1419 O O . ALA A 1 185 ? 4.038 -4.505 -23.906 1.00 87.94 185 ALA A O 1
ATOM 1420 N N . GLU A 1 186 ? 2.558 -5.472 -22.522 1.00 87.00 186 GLU A N 1
ATOM 1421 C CA . GLU A 1 186 ? 1.426 -5.470 -23.460 1.00 87.00 186 GLU A CA 1
ATOM 1422 C C . GLU A 1 186 ? 1.080 -4.048 -23.919 1.00 87.00 186 GLU A C 1
ATOM 1424 O O . GLU A 1 186 ? 1.061 -3.785 -25.123 1.00 87.00 186 GLU A O 1
ATOM 1429 N N . PHE A 1 187 ? 0.928 -3.112 -22.977 1.00 87.12 187 PHE A N 1
ATOM 1430 C CA . PHE A 1 187 ? 0.676 -1.701 -23.268 1.00 87.12 187 PHE A CA 1
ATOM 1431 C C . PHE A 1 187 ? 1.761 -1.097 -24.169 1.00 87.12 187 PHE A C 1
ATOM 1433 O O . PHE A 1 187 ? 1.460 -0.431 -25.164 1.00 87.12 187 PHE A O 1
ATOM 1440 N N . LEU A 1 188 ? 3.031 -1.352 -23.849 1.00 87.50 188 LEU A N 1
ATOM 1441 C CA . LEU A 1 188 ? 4.172 -0.857 -24.614 1.00 87.50 188 LEU A CA 1
ATOM 1442 C C . LEU A 1 188 ? 4.292 -1.518 -25.994 1.00 87.50 188 LEU A C 1
ATOM 1444 O O . LEU A 1 188 ? 4.771 -0.877 -26.923 1.00 87.50 188 LEU A O 1
ATOM 1448 N N . VAL A 1 189 ? 3.865 -2.770 -26.164 1.00 85.00 189 VAL A N 1
ATOM 1449 C CA . VAL A 1 189 ? 3.828 -3.439 -27.475 1.00 85.00 189 VAL A CA 1
ATOM 1450 C C . VAL A 1 189 ? 2.707 -2.868 -28.339 1.00 85.00 189 VAL A C 1
ATOM 1452 O O . VAL A 1 189 ? 2.950 -2.536 -29.501 1.00 85.00 189 VAL A O 1
ATOM 1455 N N . GLU A 1 190 ? 1.508 -2.714 -27.778 1.00 82.12 190 GLU A N 1
ATOM 1456 C CA . GLU A 1 190 ? 0.341 -2.175 -28.483 1.00 82.12 190 GLU A CA 1
ATOM 1457 C C . GLU A 1 190 ? 0.573 -0.728 -28.929 1.00 82.12 190 GLU A C 1
ATOM 1459 O O . GLU A 1 190 ? 0.313 -0.376 -30.080 1.00 82.12 190 GLU A O 1
ATOM 1464 N N . HIS A 1 191 ? 1.146 0.095 -28.051 1.00 77.88 191 HIS A N 1
ATOM 1465 C CA . HIS A 1 191 ? 1.313 1.524 -28.300 1.00 77.88 191 HIS A CA 1
ATOM 1466 C C . HIS A 1 191 ? 2.713 1.919 -28.788 1.00 77.88 191 HIS A C 1
ATOM 1468 O O . HIS A 1 191 ? 2.909 3.068 -29.188 1.00 77.88 191 HIS A O 1
ATOM 1474 N N . GLY A 1 192 ? 3.686 1.004 -28.757 1.00 64.12 192 GLY A N 1
ATOM 1475 C CA . GLY A 1 192 ? 5.068 1.254 -29.179 1.00 64.12 192 GLY A CA 1
ATOM 1476 C C . GLY A 1 192 ? 5.356 0.940 -30.647 1.00 64.12 192 GLY A C 1
ATOM 1477 O O . GLY A 1 192 ? 6.337 1.457 -31.176 1.00 64.12 192 GLY A O 1
ATOM 1478 N N . TYR A 1 193 ? 4.521 0.138 -31.330 1.00 59.31 193 TYR A N 1
ATOM 1479 C CA . TYR A 1 193 ? 4.833 -0.363 -32.683 1.00 59.31 193 TYR A CA 1
ATOM 1480 C C . TYR A 1 193 ? 3.923 0.085 -33.838 1.00 59.31 193 TYR A C 1
ATOM 1482 O O . TYR A 1 193 ? 4.268 -0.198 -34.988 1.00 59.31 193 TYR A O 1
ATOM 1490 N N . GLY A 1 194 ? 2.828 0.833 -33.640 1.00 49.97 194 GLY A N 1
ATOM 1491 C CA . GLY A 1 194 ? 2.102 1.324 -34.819 1.00 49.97 194 GLY A CA 1
ATOM 1492 C C . GLY A 1 194 ? 0.869 2.198 -34.622 1.00 49.97 194 GLY A C 1
ATOM 1493 O O . GLY A 1 194 ? -0.000 1.911 -33.813 1.00 49.97 194 GLY A O 1
ATOM 1494 N N . GLY A 1 195 ? 0.736 3.197 -35.506 1.00 43.47 195 GLY A N 1
ATOM 1495 C CA . GLY A 1 195 ? -0.563 3.488 -36.127 1.00 43.47 195 GLY A CA 1
ATOM 1496 C C . GLY A 1 195 ? -1.007 4.946 -36.224 1.00 43.47 195 GLY A C 1
ATOM 1497 O O . GLY A 1 195 ? -1.862 5.240 -37.055 1.00 43.47 195 GLY A O 1
ATOM 1498 N N . GLY A 1 196 ? -0.435 5.873 -35.453 1.00 42.62 196 GLY A N 1
ATOM 1499 C CA . GLY A 1 196 ? -0.907 7.261 -35.460 1.00 42.62 196 GLY A CA 1
ATOM 1500 C C . GLY A 1 196 ? 0.123 8.261 -34.960 1.00 42.62 196 GLY A C 1
ATOM 1501 O O . GLY A 1 196 ? 0.188 8.519 -33.772 1.00 42.62 196 GLY A O 1
ATOM 1502 N N . GLY A 1 197 ? 0.904 8.838 -35.877 1.00 44.47 197 GLY A N 1
ATOM 1503 C CA . GLY A 1 197 ? 1.635 10.106 -35.712 1.00 44.47 197 GLY A CA 1
ATOM 1504 C C . GLY A 1 197 ? 2.794 10.187 -34.705 1.00 44.47 197 GLY A C 1
ATOM 1505 O O . GLY A 1 197 ? 3.726 10.936 -34.975 1.00 44.47 197 GLY A O 1
ATOM 1506 N N . ASP A 1 198 ? 2.778 9.429 -33.608 1.00 53.41 198 ASP A N 1
ATOM 1507 C CA . ASP A 1 198 ? 3.667 9.616 -32.448 1.00 53.41 198 ASP A CA 1
ATOM 1508 C C . ASP A 1 198 ? 4.250 8.276 -31.952 1.00 53.41 198 ASP A C 1
ATOM 1510 O O . ASP A 1 198 ? 4.127 7.890 -30.793 1.00 53.41 198 ASP A O 1
ATOM 1514 N N . GLY A 1 199 ? 4.821 7.500 -32.882 1.00 54.12 199 GLY A N 1
ATOM 1515 C CA . GLY A 1 199 ? 5.403 6.170 -32.643 1.00 54.12 199 GLY A CA 1
ATOM 1516 C C . GLY A 1 199 ? 6.731 6.205 -31.879 1.00 54.12 199 GLY A C 1
ATOM 1517 O O . GLY A 1 199 ? 7.755 5.775 -32.406 1.00 54.12 199 GLY A O 1
ATOM 1518 N N . GLY A 1 200 ? 6.718 6.754 -30.666 1.00 69.88 200 GLY A N 1
ATOM 1519 C CA . GLY A 1 200 ? 7.838 6.765 -29.729 1.00 69.88 200 GLY A CA 1
ATOM 1520 C C . GLY A 1 200 ? 7.512 6.003 -28.444 1.00 69.88 200 GLY A C 1
ATOM 1521 O O . GLY A 1 200 ? 6.346 5.853 -28.077 1.00 69.88 200 GLY A O 1
ATOM 1522 N N . GLY A 1 201 ? 8.552 5.530 -27.753 1.00 78.81 201 GLY A N 1
ATOM 1523 C CA . GLY A 1 201 ? 8.436 4.896 -26.440 1.00 78.81 201 GLY A CA 1
ATOM 1524 C C . GLY A 1 201 ? 7.685 5.782 -25.447 1.00 78.81 201 GLY A C 1
ATOM 1525 O O . GLY A 1 201 ? 7.664 7.010 -25.581 1.00 78.81 201 GLY A O 1
ATOM 1526 N N . LYS A 1 202 ? 7.059 5.153 -24.453 1.00 85.50 202 LYS A N 1
ATOM 1527 C CA . LYS A 1 202 ? 6.137 5.835 -23.539 1.00 85.50 202 LYS A CA 1
ATOM 1528 C C . LYS A 1 202 ? 6.854 6.454 -22.364 1.00 85.50 202 LYS A C 1
ATOM 1530 O O . LYS A 1 202 ? 7.808 5.883 -21.840 1.00 85.50 202 LYS A O 1
ATOM 1535 N N . THR A 1 203 ? 6.391 7.612 -21.922 1.00 87.38 203 THR A N 1
ATOM 1536 C CA . THR A 1 203 ? 6.955 8.255 -20.734 1.00 87.38 203 THR A CA 1
ATOM 1537 C C . THR A 1 203 ? 6.351 7.673 -19.460 1.00 87.38 203 THR A C 1
ATOM 1539 O O . THR A 1 203 ? 5.264 7.089 -19.471 1.00 87.38 203 THR A O 1
ATOM 1542 N N . SER A 1 204 ? 7.027 7.840 -18.321 1.00 87.06 204 SER A N 1
ATOM 1543 C CA . SER A 1 204 ? 6.495 7.384 -17.026 1.00 87.06 204 SER A CA 1
ATOM 1544 C C . SER A 1 204 ? 5.135 8.015 -16.696 1.00 87.06 204 SER A C 1
ATOM 1546 O O . SER A 1 204 ? 4.320 7.397 -16.012 1.00 87.06 204 SER A O 1
ATOM 1548 N N . LEU A 1 205 ? 4.879 9.236 -17.184 1.00 84.50 205 LEU A N 1
ATOM 1549 C CA . LEU A 1 205 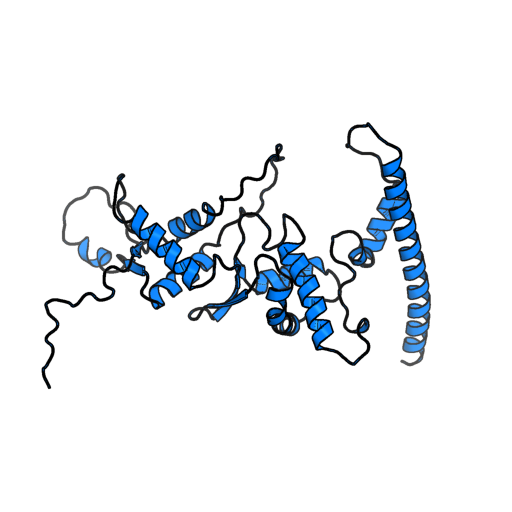? 3.600 9.922 -17.018 1.00 84.50 205 LEU A CA 1
ATOM 1550 C C . LEU A 1 205 ? 2.498 9.251 -17.841 1.00 84.50 205 LEU A C 1
ATOM 1552 O O . LEU A 1 205 ? 1.425 8.992 -17.305 1.00 84.50 205 LEU A O 1
ATOM 1556 N N . GLU A 1 206 ? 2.767 8.949 -19.110 1.00 84.62 206 GLU A N 1
ATOM 1557 C CA . GLU A 1 206 ? 1.816 8.269 -19.997 1.00 84.62 206 GLU A CA 1
ATOM 1558 C C . GLU A 1 206 ? 1.466 6.881 -19.467 1.00 84.62 206 GLU A C 1
ATOM 1560 O O . GLU A 1 206 ? 0.293 6.533 -19.390 1.00 84.62 206 GLU A O 1
ATOM 1565 N N . VAL A 1 207 ? 2.467 6.129 -18.998 1.00 84.44 207 VAL A N 1
ATOM 1566 C CA . VAL A 1 207 ? 2.244 4.836 -18.339 1.00 84.44 207 VAL A CA 1
ATOM 1567 C C . VAL A 1 207 ? 1.384 5.009 -17.083 1.00 84.44 207 VAL A C 1
ATOM 1569 O O . VAL A 1 207 ? 0.424 4.271 -16.889 1.00 84.44 207 VAL A O 1
ATOM 1572 N N . ALA A 1 208 ? 1.678 5.991 -16.224 1.00 84.50 208 ALA A N 1
ATOM 1573 C CA . ALA A 1 208 ? 0.880 6.233 -15.019 1.00 84.50 208 ALA A CA 1
ATOM 1574 C C . ALA A 1 208 ? -0.575 6.636 -15.338 1.00 84.50 208 ALA A C 1
ATOM 1576 O O . ALA A 1 208 ? -1.489 6.272 -14.594 1.00 84.50 208 ALA A O 1
ATOM 1577 N N . MET A 1 209 ? -0.791 7.380 -16.428 1.00 79.38 209 MET A N 1
ATOM 1578 C CA . MET A 1 209 ? -2.117 7.769 -16.914 1.00 79.38 209 MET A CA 1
ATOM 1579 C C . MET A 1 209 ? -2.880 6.593 -17.520 1.00 79.38 209 MET A C 1
ATOM 1581 O O . MET A 1 209 ? -4.062 6.440 -17.223 1.00 79.38 209 MET A O 1
ATOM 1585 N N . GLU A 1 210 ? -2.231 5.732 -18.299 1.00 79.88 210 GLU A N 1
ATOM 1586 C CA . GLU A 1 210 ? -2.903 4.565 -18.874 1.00 79.88 210 GLU A CA 1
ATOM 1587 C C . GLU A 1 210 ? -3.291 3.557 -17.794 1.00 79.88 210 GLU A C 1
ATOM 1589 O O . GLU A 1 210 ? -4.436 3.117 -17.697 1.00 79.88 210 GLU A O 1
ATOM 1594 N N . MET A 1 211 ? -2.365 3.279 -16.876 1.00 75.25 211 MET A N 1
ATOM 1595 C CA . MET A 1 211 ? -2.586 2.358 -15.756 1.00 75.25 211 MET A CA 1
ATOM 1596 C C . MET A 1 211 ? -3.668 2.857 -14.779 1.00 75.25 211 MET A C 1
ATOM 1598 O O . MET A 1 211 ? -4.044 2.156 -13.833 1.00 75.25 211 MET A O 1
ATOM 1602 N N . ARG A 1 212 ? -4.160 4.083 -14.988 1.00 67.75 212 ARG A N 1
ATOM 1603 C CA . ARG A 1 212 ? -5.291 4.705 -14.301 1.00 67.75 212 ARG A CA 1
ATOM 1604 C C . ARG A 1 212 ? -6.626 4.545 -15.055 1.00 67.75 212 ARG A C 1
ATOM 1606 O O . ARG A 1 212 ? -7.676 4.672 -14.415 1.00 67.75 212 ARG A O 1
ATOM 1613 N N . LEU A 1 213 ? -6.608 4.269 -16.360 1.00 52.88 213 LEU A N 1
ATOM 1614 C CA . LEU A 1 213 ? -7.789 4.165 -17.227 1.00 52.88 213 LEU A CA 1
ATOM 1615 C C . LEU A 1 213 ? -8.306 2.724 -17.382 1.00 52.88 213 LEU A C 1
ATOM 1617 O O . LEU A 1 213 ? -9.516 2.526 -17.345 1.00 52.88 213 LEU A O 1
ATOM 1621 N N . GLU A 1 214 ? -7.444 1.707 -17.403 1.00 51.38 214 GLU A N 1
ATOM 1622 C CA . GLU A 1 214 ? -7.845 0.300 -17.636 1.00 51.38 214 GLU A CA 1
ATOM 1623 C C . GLU A 1 214 ? -8.524 -0.418 -16.443 1.00 51.38 214 GLU A C 1
ATOM 1625 O O . GLU A 1 214 ? -8.710 -1.634 -16.438 1.00 51.38 214 GLU A O 1
ATOM 1630 N N . GLY A 1 215 ? -8.938 0.311 -15.401 1.00 48.41 215 GLY A N 1
ATOM 1631 C CA . GLY A 1 215 ? -9.727 -0.244 -14.289 1.00 48.41 215 GLY A CA 1
ATOM 1632 C C . GLY A 1 215 ? -11.193 -0.559 -14.638 1.00 48.41 215 GLY A C 1
ATOM 1633 O O . GLY A 1 215 ? -11.954 -0.977 -13.762 1.00 48.41 215 GLY A O 1
ATOM 1634 N N . GLU A 1 216 ? -11.616 -0.334 -15.884 1.00 42.59 216 GLU A N 1
ATOM 1635 C CA . GLU A 1 216 ? -13.000 -0.471 -16.346 1.00 42.59 216 GLU A CA 1
ATOM 1636 C C . GLU A 1 216 ? -13.278 -1.849 -16.965 1.00 42.59 216 GLU A C 1
ATOM 1638 O O . GLU A 1 216 ? -13.159 -2.066 -18.164 1.00 42.59 216 GLU A O 1
ATOM 1643 N N . GLY A 1 217 ? -13.711 -2.787 -16.119 1.00 34.50 217 GLY A N 1
ATOM 1644 C CA . GLY A 1 217 ? -14.309 -4.060 -16.547 1.00 34.50 217 GLY A CA 1
ATOM 1645 C C . GLY A 1 217 ? -15.530 -4.485 -15.725 1.00 34.50 217 GLY A C 1
ATOM 1646 O O . GLY A 1 217 ? -15.936 -5.642 -15.777 1.00 34.50 217 GLY A O 1
ATOM 1647 N N . GLY A 1 218 ? -16.098 -3.582 -14.919 1.00 34.59 218 GLY A N 1
ATOM 1648 C CA . GLY A 1 218 ? -17.265 -3.860 -14.082 1.00 34.59 218 GLY A CA 1
ATOM 1649 C C . GLY A 1 218 ? -18.466 -3.021 -14.496 1.00 34.59 218 GLY A C 1
ATOM 1650 O O . GLY A 1 218 ? -18.655 -1.929 -13.963 1.00 34.59 218 GLY A O 1
ATOM 1651 N N . GLU A 1 219 ? -19.287 -3.537 -15.411 1.00 36.19 219 GLU A N 1
ATOM 1652 C CA . GLU A 1 219 ? -20.654 -3.054 -15.633 1.00 36.19 219 GLU A CA 1
ATOM 1653 C C . GLU A 1 219 ? -21.464 -3.220 -14.334 1.00 36.19 219 GLU A C 1
ATOM 1655 O O . GLU A 1 219 ? -21.959 -4.299 -14.008 1.00 36.19 219 GLU A O 1
ATOM 1660 N N . GLY A 1 220 ? -21.577 -2.145 -13.557 1.00 35.06 220 GLY A N 1
ATOM 1661 C CA . GLY A 1 220 ? -22.586 -2.003 -12.512 1.00 35.06 220 GLY A CA 1
ATOM 1662 C C . GLY A 1 220 ? -23.728 -1.136 -13.047 1.00 35.06 220 GLY A C 1
ATOM 1663 O O . GLY A 1 220 ? -23.448 -0.048 -13.553 1.00 35.06 220 GLY A O 1
ATOM 1664 N N . PRO A 1 221 ? -24.997 -1.569 -12.967 1.00 41.66 221 PRO A N 1
ATOM 1665 C CA . PRO A 1 221 ? -26.107 -0.768 -13.448 1.00 41.66 221 PRO A CA 1
ATOM 1666 C C . PRO A 1 221 ? -26.431 0.325 -12.422 1.00 41.66 221 PRO A C 1
ATOM 1668 O O . PRO A 1 221 ? -26.660 0.026 -11.254 1.00 41.66 221 PRO A O 1
ATOM 1671 N N . ASN A 1 222 ? -26.529 1.561 -12.914 1.00 46.56 222 ASN A N 1
ATOM 1672 C CA . ASN A 1 222 ? -27.098 2.746 -12.262 1.00 46.56 222 ASN A CA 1
ATOM 1673 C C . ASN A 1 222 ? -26.282 3.366 -11.115 1.00 46.56 222 ASN A C 1
ATOM 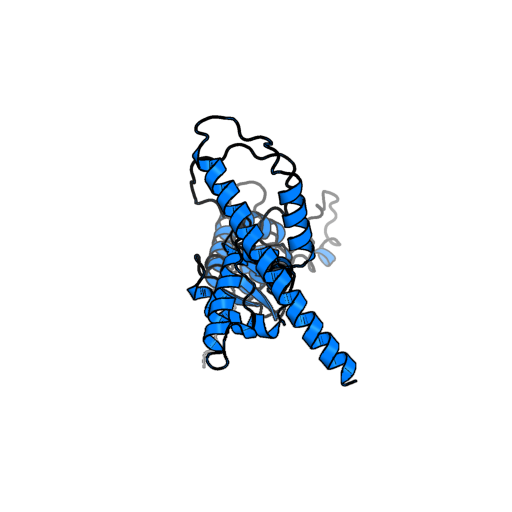1675 O O . ASN A 1 222 ? -26.286 2.870 -9.998 1.00 46.56 222 ASN A O 1
ATOM 1679 N N . ASP A 1 223 ? -25.690 4.532 -11.380 1.00 38.91 223 ASP A N 1
ATOM 1680 C CA . ASP A 1 223 ? -25.710 5.640 -10.418 1.00 38.91 223 ASP A CA 1
ATOM 1681 C C . ASP A 1 223 ? -25.575 6.962 -11.188 1.00 38.91 223 ASP A C 1
ATOM 1683 O O . ASP A 1 223 ? -24.494 7.376 -11.613 1.00 38.91 223 ASP A O 1
ATOM 1687 N N . GLU A 1 224 ? -26.733 7.575 -11.428 1.00 48.19 224 GLU A N 1
ATOM 1688 C CA . GLU A 1 224 ? -26.871 8.979 -11.792 1.00 48.19 224 GLU A CA 1
ATOM 1689 C C . GLU A 1 224 ? -26.495 9.871 -10.591 1.00 48.19 224 GLU A C 1
ATOM 1691 O O . GLU A 1 224 ? -26.687 9.487 -9.441 1.00 48.19 224 GLU A O 1
ATOM 1696 N N . LEU A 1 225 ? -26.064 11.104 -10.896 1.00 43.56 225 LEU A N 1
ATOM 1697 C CA . LEU A 1 225 ? -25.925 12.267 -9.998 1.00 43.56 225 LEU A CA 1
ATOM 1698 C C . LEU A 1 225 ? -24.602 12.380 -9.216 1.00 43.56 225 LEU A C 1
ATOM 1700 O O . LEU A 1 225 ? -24.537 12.259 -7.995 1.00 43.56 225 LEU A O 1
ATOM 1704 N N . GLY A 1 226 ? -23.541 12.740 -9.944 1.00 37.84 226 GLY A N 1
ATOM 1705 C CA . GLY A 1 226 ? -22.350 13.356 -9.361 1.00 37.84 226 GLY A CA 1
ATOM 1706 C C . GLY A 1 226 ? -22.603 14.827 -9.021 1.00 37.84 226 GLY A C 1
ATOM 1707 O O . GLY A 1 226 ? -22.629 15.674 -9.913 1.00 37.84 226 GLY A O 1
ATOM 1708 N N . ASP A 1 227 ? -22.770 15.123 -7.732 1.00 39.00 227 ASP A N 1
ATOM 1709 C CA . ASP A 1 227 ? -22.736 16.482 -7.190 1.00 39.00 227 ASP A CA 1
ATOM 1710 C C . ASP A 1 227 ? -21.312 17.055 -7.328 1.00 39.00 227 ASP A C 1
ATOM 1712 O O . ASP A 1 227 ? -20.325 16.485 -6.852 1.00 39.00 227 ASP A O 1
ATOM 1716 N N . GLY A 1 228 ? -21.208 18.179 -8.038 1.00 39.38 228 GLY A N 1
ATOM 1717 C CA . GLY A 1 228 ? -19.971 18.755 -8.569 1.00 39.38 228 GLY A CA 1
ATOM 1718 C C . GLY A 1 228 ? -19.075 19.472 -7.558 1.00 39.38 228 GLY A C 1
ATOM 1719 O O . GLY A 1 228 ? -18.727 20.625 -7.786 1.00 39.38 228 GLY A O 1
ATOM 1720 N N . ASN A 1 229 ? -18.669 18.811 -6.472 1.00 34.34 229 ASN A N 1
ATOM 1721 C CA . ASN A 1 229 ? -17.689 19.376 -5.532 1.00 34.34 229 ASN A CA 1
ATOM 1722 C C . ASN A 1 229 ? -16.637 18.383 -5.003 1.00 34.34 229 ASN A C 1
ATOM 1724 O O . ASN A 1 229 ? -15.920 18.695 -4.050 1.00 34.34 229 ASN A O 1
ATOM 1728 N N . ASP A 1 230 ? -16.494 17.208 -5.621 1.00 38.44 230 ASP A N 1
ATOM 1729 C CA . ASP A 1 230 ? -15.440 16.260 -5.253 1.00 38.44 230 ASP A CA 1
ATOM 1730 C C . ASP A 1 230 ? -14.119 16.647 -5.940 1.00 38.44 230 ASP A C 1
ATOM 1732 O O . ASP A 1 230 ? -13.745 16.114 -6.980 1.00 38.44 230 ASP A O 1
ATOM 1736 N N . MET A 1 231 ? -13.370 17.571 -5.330 1.00 36.50 231 MET A N 1
ATOM 1737 C CA . MET A 1 231 ? -11.925 17.753 -5.570 1.00 36.50 231 MET A CA 1
ATOM 1738 C C . MET A 1 231 ? -11.116 16.565 -4.989 1.00 36.50 231 MET A C 1
ATOM 1740 O O . MET A 1 231 ? -10.037 16.720 -4.413 1.00 36.50 231 MET A O 1
ATOM 1744 N N . GLY A 1 232 ? -11.681 15.361 -5.079 1.00 35.16 232 GLY A N 1
ATOM 1745 C CA . GLY A 1 232 ? -11.119 14.118 -4.595 1.00 35.16 232 GLY A CA 1
ATOM 1746 C C . GLY A 1 232 ? -9.998 13.680 -5.520 1.00 35.16 232 GLY A C 1
ATOM 1747 O O . GLY A 1 232 ? -10.230 13.437 -6.698 1.00 35.16 232 GLY A O 1
ATOM 1748 N N . LEU A 1 233 ? -8.793 13.595 -4.953 1.00 42.38 233 LEU A N 1
ATOM 1749 C CA . LEU A 1 233 ? -7.594 12.955 -5.497 1.00 42.38 233 LEU A CA 1
ATOM 1750 C C . LEU A 1 233 ? -7.971 11.796 -6.421 1.00 42.38 233 LEU A C 1
ATOM 1752 O O . LEU A 1 233 ? -8.336 10.701 -5.992 1.00 42.38 233 LEU A O 1
ATOM 1756 N N . GLU A 1 234 ? -7.959 12.117 -7.701 1.00 44.88 234 GLU A N 1
ATOM 1757 C CA . GLU A 1 234 ? -8.679 11.398 -8.725 1.00 44.88 234 GLU A CA 1
ATOM 1758 C C . GLU A 1 234 ? -7.910 10.086 -8.974 1.00 44.88 234 GLU A C 1
ATOM 1760 O O . GLU A 1 234 ? -6.785 10.078 -9.472 1.00 44.88 234 GLU A O 1
ATOM 1765 N N . GLY A 1 235 ? -8.463 8.980 -8.463 1.00 51.84 235 GLY A N 1
ATOM 1766 C CA . GLY A 1 235 ? -7.722 7.751 -8.177 1.00 51.84 235 GLY A CA 1
ATOM 1767 C C . GLY A 1 235 ? -7.007 7.151 -9.389 1.00 51.84 235 GLY A C 1
ATOM 1768 O O . GLY A 1 235 ? -7.617 6.905 -10.424 1.00 51.84 235 GLY A O 1
ATOM 1769 N N . GLY A 1 236 ? -5.712 6.921 -9.228 1.00 60.97 236 GLY A N 1
ATOM 1770 C CA . GLY A 1 236 ? -4.802 6.218 -10.126 1.00 60.97 236 GLY A CA 1
ATOM 1771 C C . GLY A 1 236 ? -3.516 5.909 -9.359 1.00 60.97 236 GLY A C 1
ATOM 1772 O O . GLY A 1 236 ? -3.355 6.366 -8.220 1.00 60.97 236 GLY A O 1
ATOM 1773 N N . ILE A 1 237 ? -2.599 5.134 -9.944 1.00 76.69 237 ILE A N 1
ATOM 1774 C CA . ILE A 1 237 ? -1.256 4.982 -9.364 1.00 76.69 237 ILE A CA 1
ATOM 1775 C C . ILE A 1 237 ? -0.608 6.374 -9.330 1.00 76.69 237 ILE A C 1
ATOM 1777 O O . ILE A 1 237 ? -0.674 7.114 -10.311 1.00 76.69 237 ILE A O 1
ATOM 1781 N N . SER A 1 238 ? 0.010 6.757 -8.212 1.00 81.94 238 SER A N 1
ATOM 1782 C CA . SER A 1 238 ? 0.786 7.997 -8.181 1.00 81.94 238 SER A CA 1
ATOM 1783 C C . SER A 1 238 ? 2.006 7.864 -9.096 1.00 81.94 238 SER A C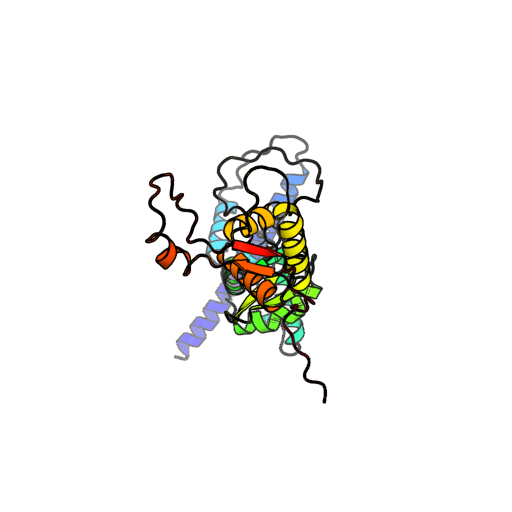 1
ATOM 1785 O O . SER A 1 238 ? 2.620 6.803 -9.158 1.00 81.94 238 SER A O 1
ATOM 1787 N N . LEU A 1 239 ? 2.392 8.940 -9.786 1.00 84.75 239 LEU A N 1
ATOM 1788 C CA . LEU A 1 239 ? 3.577 8.948 -10.651 1.00 84.75 239 LEU A CA 1
ATOM 1789 C C . LEU A 1 239 ? 4.843 8.346 -9.999 1.00 84.75 239 LEU A C 1
ATOM 1791 O O . LEU A 1 239 ? 5.468 7.507 -10.644 1.00 84.75 239 LEU A O 1
ATOM 1795 N N . PRO A 1 240 ? 5.223 8.686 -8.746 1.00 86.06 240 PRO A N 1
ATOM 1796 C CA . PRO A 1 240 ? 6.402 8.076 -8.126 1.00 86.06 240 PRO A CA 1
ATOM 1797 C C . PRO A 1 240 ? 6.241 6.568 -7.912 1.00 86.06 240 PRO A C 1
ATOM 1799 O O . PRO A 1 240 ? 7.200 5.821 -8.054 1.00 86.06 240 PRO A O 1
ATOM 1802 N N . LEU A 1 241 ? 5.031 6.100 -7.608 1.00 87.56 241 LEU A N 1
ATOM 1803 C CA . LEU A 1 241 ? 4.773 4.676 -7.435 1.00 87.56 241 LEU A CA 1
ATOM 1804 C C . LEU A 1 241 ? 4.770 3.937 -8.777 1.00 87.56 241 LEU A C 1
ATOM 1806 O O . LEU A 1 241 ? 5.295 2.833 -8.858 1.00 87.56 241 LEU A O 1
ATOM 1810 N N . ALA A 1 242 ? 4.232 4.553 -9.830 1.00 88.88 242 ALA A N 1
ATOM 1811 C CA . ALA A 1 242 ? 4.320 4.024 -11.185 1.00 88.88 242 ALA A CA 1
ATOM 1812 C C . ALA A 1 242 ? 5.784 3.921 -11.632 1.00 88.88 242 ALA A C 1
ATOM 1814 O O . ALA A 1 242 ? 6.180 2.886 -12.153 1.00 88.88 242 ALA A O 1
ATOM 1815 N N . GLN A 1 243 ? 6.602 4.939 -11.353 1.00 90.12 243 GLN A N 1
ATOM 1816 C CA . GLN A 1 243 ? 8.032 4.913 -11.652 1.00 90.12 243 GLN A CA 1
ATOM 1817 C C . GLN A 1 243 ? 8.744 3.744 -10.957 1.00 90.12 243 GLN A C 1
ATOM 1819 O O . GLN A 1 243 ? 9.437 2.991 -11.628 1.00 90.12 243 GLN A O 1
ATOM 1824 N N . GLU A 1 244 ? 8.530 3.536 -9.656 1.00 91.56 244 GLU A N 1
ATOM 1825 C CA . GLU A 1 244 ? 9.121 2.397 -8.931 1.00 91.56 244 GLU A CA 1
ATOM 1826 C C . GLU A 1 244 ? 8.699 1.040 -9.521 1.00 91.56 244 GLU A C 1
ATOM 1828 O O . GLU A 1 244 ? 9.485 0.096 -9.550 1.00 91.56 244 GLU A O 1
ATOM 1833 N N . MET A 1 245 ? 7.457 0.923 -10.004 1.00 90.50 245 MET A N 1
ATOM 1834 C CA . MET A 1 245 ? 6.969 -0.304 -10.642 1.00 90.50 245 MET A CA 1
ATOM 1835 C C . MET A 1 245 ? 7.559 -0.522 -12.041 1.00 90.50 245 MET A C 1
ATOM 1837 O O . MET A 1 245 ? 7.824 -1.664 -12.408 1.00 90.50 245 MET A O 1
ATOM 1841 N N . ILE A 1 246 ? 7.770 0.546 -12.815 1.00 91.25 246 ILE A N 1
ATOM 1842 C CA . ILE A 1 246 ? 8.410 0.472 -14.137 1.00 91.25 246 ILE A CA 1
ATOM 1843 C C . ILE A 1 246 ? 9.894 0.116 -13.993 1.00 91.25 246 ILE A C 1
ATOM 1845 O O . ILE A 1 246 ? 10.387 -0.745 -14.712 1.00 91.25 246 ILE A O 1
ATOM 1849 N N . GLU A 1 247 ? 10.592 0.726 -13.035 1.00 90.94 247 GLU A N 1
ATOM 1850 C CA . GLU A 1 247 ? 12.001 0.428 -12.757 1.00 90.94 247 GLU A CA 1
ATOM 1851 C C . GLU A 1 247 ? 12.198 -1.022 -12.287 1.00 90.94 247 GLU A C 1
ATOM 1853 O O . GLU A 1 247 ? 13.173 -1.663 -12.657 1.00 90.94 247 GLU A O 1
ATOM 1858 N N . GLU A 1 248 ? 11.258 -1.590 -11.527 1.00 91.31 248 GLU A N 1
ATOM 1859 C CA . GLU A 1 248 ? 11.317 -3.016 -11.182 1.00 91.31 248 GLU A CA 1
ATOM 1860 C C . GLU A 1 248 ? 11.099 -3.923 -12.408 1.00 91.31 248 GLU A C 1
ATOM 1862 O O . GLU A 1 248 ? 11.762 -4.950 -12.533 1.00 91.31 248 GLU A O 1
ATOM 1867 N N . ALA A 1 249 ? 10.214 -3.538 -13.333 1.00 91.00 249 ALA A N 1
ATOM 1868 C CA . ALA A 1 249 ? 10.037 -4.260 -14.595 1.00 91.00 249 ALA A CA 1
ATOM 1869 C C . ALA A 1 249 ? 11.283 -4.160 -15.500 1.00 91.00 249 ALA A C 1
ATOM 1871 O O . ALA A 1 249 ? 11.583 -5.086 -16.252 1.00 91.00 249 ALA A O 1
ATOM 1872 N N . GLU A 1 250 ? 12.034 -3.056 -15.421 1.00 91.44 250 GLU A N 1
ATOM 1873 C CA . GLU A 1 250 ? 13.339 -2.907 -16.078 1.00 91.44 250 GLU A CA 1
ATOM 1874 C C . GLU A 1 250 ? 14.381 -3.849 -15.455 1.00 91.44 250 GLU A C 1
ATOM 1876 O O . GLU A 1 250 ? 15.113 -4.515 -16.186 1.00 91.44 250 GLU A O 1
ATOM 1881 N N . GLU A 1 251 ? 14.424 -3.960 -14.120 1.00 89.00 251 GLU A N 1
ATOM 1882 C CA . GLU A 1 251 ? 15.307 -4.901 -13.409 1.00 89.00 251 GLU A CA 1
ATOM 1883 C C . GLU A 1 251 ? 15.040 -6.365 -13.797 1.00 89.00 251 GLU A C 1
ATOM 1885 O O . GLU A 1 251 ? 15.983 -7.155 -13.888 1.00 89.00 251 GLU A O 1
ATOM 1890 N N . ASP A 1 252 ? 13.777 -6.722 -14.047 1.00 87.56 252 ASP A N 1
ATOM 1891 C CA . ASP A 1 252 ? 13.378 -8.050 -14.537 1.00 87.56 252 ASP A CA 1
ATOM 1892 C C . ASP A 1 252 ? 13.713 -8.269 -16.023 1.00 87.56 252 ASP A C 1
ATOM 1894 O O . ASP A 1 252 ? 13.724 -9.404 -16.503 1.00 87.56 252 ASP A O 1
ATOM 1898 N N . GLY A 1 253 ? 14.044 -7.196 -16.744 1.00 88.19 253 GLY A N 1
ATOM 1899 C CA . GLY A 1 253 ? 14.323 -7.224 -18.172 1.00 88.19 253 GLY A CA 1
ATOM 1900 C C . GLY A 1 253 ? 13.067 -7.276 -19.041 1.00 88.19 253 GLY A C 1
ATOM 1901 O O . GLY A 1 253 ? 13.184 -7.613 -20.215 1.00 88.19 253 GLY A O 1
ATOM 1902 N N . ASP A 1 254 ? 11.891 -6.932 -18.517 1.00 88.19 254 ASP A N 1
ATOM 1903 C CA . ASP A 1 254 ? 10.642 -6.892 -19.291 1.00 88.19 254 ASP A CA 1
ATOM 1904 C C . ASP A 1 254 ? 10.557 -5.624 -20.165 1.00 88.19 254 ASP A C 1
ATOM 1906 O O . ASP A 1 254 ? 9.983 -5.630 -21.260 1.00 88.19 254 ASP A O 1
ATOM 1910 N N . VAL A 1 255 ? 11.176 -4.528 -19.713 1.00 90.06 255 VAL A N 1
ATOM 1911 C CA . VAL A 1 255 ? 11.207 -3.235 -20.415 1.00 90.06 255 VAL A CA 1
ATOM 1912 C C . VAL A 1 255 ? 12.628 -2.692 -20.544 1.00 90.06 255 VAL A C 1
ATOM 1914 O O . VAL A 1 255 ? 13.523 -3.037 -19.777 1.00 90.06 255 VAL A O 1
ATOM 1917 N N . CYS A 1 256 ? 12.842 -1.833 -21.535 1.00 89.31 256 CYS A N 1
ATOM 1918 C CA . CYS A 1 256 ? 14.095 -1.128 -21.764 1.00 89.31 256 CYS A CA 1
ATOM 1919 C C . CYS A 1 256 ? 13.896 0.376 -21.683 1.00 89.31 256 CYS A C 1
ATOM 1921 O O . CYS A 1 256 ? 12.896 0.927 -22.150 1.00 89.31 256 CYS A O 1
ATOM 1923 N N . ARG A 1 257 ? 14.910 1.032 -21.133 1.00 89.56 257 ARG A N 1
ATOM 1924 C CA . ARG A 1 257 ? 14.979 2.474 -21.004 1.00 89.56 257 ARG A CA 1
ATOM 1925 C C . ARG A 1 257 ? 15.720 3.094 -22.186 1.00 89.56 257 ARG A C 1
ATOM 1927 O O . ARG A 1 257 ? 16.829 2.685 -22.518 1.00 89.56 257 ARG A O 1
ATOM 1934 N N . ASP A 1 258 ? 15.118 4.110 -22.787 1.00 85.75 258 ASP A N 1
ATOM 1935 C CA . ASP A 1 258 ? 15.733 4.975 -23.790 1.00 85.75 258 ASP A CA 1
ATOM 1936 C C . ASP A 1 258 ? 16.021 6.345 -23.166 1.00 85.75 258 ASP A C 1
ATOM 1938 O O . ASP A 1 258 ? 15.154 7.215 -23.039 1.00 85.75 258 ASP A O 1
ATOM 1942 N N . ASP A 1 259 ? 17.268 6.496 -22.720 1.00 79.62 259 ASP A N 1
ATOM 1943 C CA . ASP A 1 259 ? 17.805 7.730 -22.165 1.00 79.62 259 ASP A CA 1
ATOM 1944 C C . ASP A 1 259 ? 18.528 8.536 -23.246 1.00 79.62 259 ASP A C 1
ATOM 1946 O O . ASP A 1 259 ? 19.749 8.476 -23.406 1.00 79.62 259 ASP A O 1
ATOM 1950 N N . VAL A 1 260 ? 17.796 9.409 -23.934 1.00 62.84 260 VAL A N 1
ATOM 1951 C CA . VAL A 1 260 ? 18.393 10.404 -24.848 1.00 62.84 260 VAL A CA 1
ATOM 1952 C C . VAL A 1 260 ? 19.188 11.511 -24.123 1.00 62.84 260 VAL A C 1
ATOM 1954 O O . VAL A 1 260 ? 19.842 12.341 -24.761 1.00 62.84 260 VAL A O 1
ATOM 1957 N N . GLY A 1 261 ? 19.205 11.492 -22.784 1.00 50.03 261 GLY A N 1
ATOM 1958 C CA . GLY A 1 261 ? 19.697 12.560 -21.907 1.00 50.03 261 GLY A CA 1
ATOM 1959 C C . GLY A 1 261 ? 21.199 12.875 -21.949 1.00 50.03 261 GLY A C 1
ATOM 1960 O O . GLY A 1 261 ? 21.601 13.896 -21.395 1.00 50.03 261 GLY A O 1
ATOM 1961 N N . LEU A 1 262 ? 22.039 12.072 -22.616 1.00 45.00 262 LEU A N 1
ATOM 1962 C CA . LEU A 1 262 ? 23.478 12.369 -22.740 1.00 45.00 262 LEU A CA 1
ATOM 1963 C C . LEU A 1 262 ? 23.974 12.525 -24.186 1.00 45.00 262 LEU A C 1
ATOM 1965 O O . LEU A 1 262 ? 24.907 13.287 -24.432 1.00 45.00 262 LEU A O 1
ATOM 1969 N N . ALA A 1 263 ? 23.347 11.859 -25.159 1.00 45.19 263 ALA A N 1
ATOM 1970 C CA . ALA A 1 263 ? 23.766 11.934 -26.562 1.00 45.19 263 ALA A CA 1
ATOM 1971 C C . ALA A 1 263 ? 23.306 13.234 -27.255 1.00 45.19 263 ALA A C 1
ATOM 1973 O O . ALA A 1 263 ? 23.994 13.741 -28.144 1.00 45.19 263 ALA A O 1
ATOM 1974 N N . GLY A 1 264 ? 22.188 13.828 -26.816 1.00 44.53 264 GLY A N 1
ATOM 1975 C CA . GLY A 1 264 ? 21.671 15.089 -27.365 1.00 44.53 264 GLY A CA 1
ATOM 1976 C C . GLY A 1 264 ? 22.526 16.323 -27.043 1.00 44.53 264 GLY A C 1
ATOM 1977 O O . GLY A 1 264 ? 22.540 17.276 -27.818 1.00 44.53 264 GLY A O 1
ATOM 1978 N N . LEU A 1 265 ? 23.301 16.288 -25.951 1.00 46.97 265 LEU A N 1
ATOM 1979 C CA . LEU A 1 265 ? 24.183 17.386 -25.526 1.00 46.97 265 LEU A CA 1
ATOM 1980 C C . LEU A 1 265 ? 25.428 17.550 -26.414 1.00 46.97 265 LEU A C 1
ATOM 1982 O O . LEU A 1 265 ? 25.982 18.644 -26.485 1.00 46.97 265 LEU A O 1
ATOM 1986 N N . PHE A 1 266 ? 25.850 16.492 -27.114 1.00 44.78 266 PHE A N 1
ATOM 1987 C CA . PHE A 1 266 ? 27.024 16.525 -27.996 1.00 44.78 266 PHE A CA 1
ATOM 1988 C C . PHE A 1 266 ? 26.677 16.555 -29.492 1.00 44.78 266 PHE A C 1
ATOM 1990 O O . PHE A 1 266 ? 27.547 16.865 -30.303 1.00 44.78 266 PHE A O 1
ATOM 1997 N N . SER A 1 267 ? 25.424 16.278 -29.874 1.00 45.69 267 SER A N 1
ATOM 1998 C CA . SER A 1 267 ? 25.034 16.165 -31.290 1.00 45.69 267 SER A CA 1
ATOM 1999 C C . SER A 1 267 ? 24.436 17.448 -31.889 1.00 45.69 267 SER A C 1
ATOM 2001 O O . SER A 1 267 ? 24.418 17.614 -33.107 1.00 45.69 267 SER A O 1
ATOM 2003 N N . SER A 1 268 ? 24.031 18.431 -31.072 1.00 44.25 268 SER A N 1
ATOM 2004 C CA . SER A 1 268 ? 23.515 19.714 -31.585 1.00 44.25 268 SER A CA 1
ATOM 2005 C C . SER A 1 268 ? 24.601 20.690 -32.066 1.00 44.25 268 SER A C 1
ATOM 2007 O O . SER A 1 268 ? 24.276 21.779 -32.532 1.00 44.25 268 SER A O 1
ATOM 2009 N N . ALA A 1 269 ? 25.888 20.334 -31.966 1.00 44.41 269 ALA A N 1
ATOM 2010 C CA . ALA A 1 269 ? 26.991 21.170 -32.449 1.00 44.41 269 ALA A CA 1
ATOM 2011 C C . ALA A 1 269 ? 27.399 20.884 -33.911 1.00 44.41 269 ALA A C 1
ATOM 2013 O O . ALA A 1 269 ? 28.202 21.635 -34.463 1.00 44.41 269 ALA A O 1
ATOM 2014 N N . ALA A 1 270 ? 26.869 19.830 -34.550 1.00 44.38 270 ALA A N 1
ATOM 2015 C CA . ALA A 1 270 ? 27.337 19.382 -35.870 1.00 44.38 270 ALA A CA 1
ATOM 2016 C C . ALA A 1 270 ? 26.325 19.526 -37.024 1.00 44.38 270 ALA A C 1
ATOM 2018 O O . ALA A 1 270 ? 26.722 19.398 -38.181 1.00 44.38 270 ALA A O 1
ATOM 2019 N N . ALA A 1 271 ? 25.052 19.831 -36.763 1.00 43.00 271 ALA A N 1
ATOM 2020 C CA . ALA A 1 271 ? 24.051 19.996 -37.817 1.00 43.00 271 ALA A CA 1
ATOM 2021 C C . ALA A 1 271 ? 23.458 21.408 -37.782 1.00 43.00 271 ALA A C 1
ATOM 2023 O O . ALA A 1 271 ? 22.569 21.719 -36.994 1.00 43.00 271 ALA A O 1
ATOM 2024 N N . GLY A 1 272 ? 23.976 22.281 -38.649 1.00 40.50 272 GLY A N 1
ATOM 2025 C CA . GLY A 1 272 ? 23.354 23.566 -38.947 1.00 40.50 272 GLY A CA 1
ATOM 2026 C C . GLY A 1 272 ? 21.972 23.345 -39.560 1.00 40.50 272 GLY A C 1
ATOM 2027 O O . GLY A 1 272 ? 21.862 22.981 -40.725 1.00 40.50 272 GLY A O 1
ATOM 2028 N N . GLY A 1 273 ? 20.930 23.560 -38.763 1.00 35.84 273 GLY A N 1
ATOM 2029 C CA . GLY A 1 273 ? 19.536 23.462 -39.179 1.00 35.84 273 GLY A CA 1
ATOM 2030 C C . GLY A 1 273 ? 18.630 24.001 -38.082 1.00 35.84 273 GLY A C 1
ATOM 2031 O O . GLY A 1 273 ? 18.265 23.292 -37.153 1.00 35.84 273 GLY A O 1
ATOM 2032 N N . THR A 1 274 ? 18.312 25.289 -38.158 1.00 41.84 274 THR A N 1
ATOM 2033 C CA . THR A 1 274 ? 17.364 25.970 -37.275 1.00 41.84 274 THR A CA 1
ATOM 2034 C C . THR A 1 274 ? 15.931 25.656 -37.697 1.00 41.84 274 THR A C 1
ATOM 2036 O O . THR A 1 274 ? 15.285 26.511 -38.288 1.00 41.84 274 THR A O 1
ATOM 2039 N N . GLU A 1 275 ? 15.427 24.463 -37.393 1.00 37.47 275 GLU A N 1
ATOM 2040 C CA . GLU A 1 275 ? 13.986 24.181 -37.389 1.00 37.47 275 GLU A CA 1
ATOM 2041 C C . GLU A 1 275 ? 13.651 23.232 -36.227 1.00 37.47 275 GLU A C 1
ATOM 2043 O O . GLU A 1 275 ? 14.036 22.070 -36.217 1.00 37.47 275 GLU A O 1
ATOM 2048 N N . GLY A 1 276 ? 12.955 23.769 -35.217 1.00 36.88 276 GLY A N 1
ATOM 2049 C CA . GLY A 1 276 ? 12.134 23.001 -34.278 1.00 36.88 276 GLY A CA 1
ATOM 2050 C C . GLY A 1 276 ? 12.835 21.973 -33.386 1.00 36.88 276 GLY A C 1
ATOM 2051 O O . GLY A 1 276 ? 12.487 20.798 -33.431 1.00 36.88 276 GLY A O 1
ATOM 2052 N N . VAL A 1 277 ? 13.720 22.403 -32.478 1.00 38.69 277 VAL A N 1
ATOM 2053 C CA . VAL A 1 277 ? 14.015 21.594 -31.281 1.00 38.69 277 VAL A CA 1
ATOM 2054 C C . VAL A 1 277 ? 12.778 21.643 -30.382 1.00 38.69 277 VAL A C 1
ATOM 2056 O O . VAL A 1 277 ? 12.625 22.534 -29.547 1.00 38.69 277 VAL A O 1
ATOM 2059 N N . GLY A 1 278 ? 11.846 20.717 -30.611 1.00 37.81 278 GLY A N 1
ATOM 2060 C CA . GLY A 1 278 ? 10.777 20.426 -29.668 1.00 37.81 278 GLY A CA 1
ATOM 2061 C C . GLY A 1 278 ? 11.397 20.035 -28.329 1.00 37.81 278 GLY A C 1
ATOM 2062 O O . GLY A 1 278 ? 12.338 19.245 -28.277 1.00 37.81 278 GLY A O 1
ATOM 2063 N N . ALA A 1 279 ? 10.884 20.605 -27.244 1.00 38.38 279 ALA A N 1
ATOM 2064 C CA . ALA A 1 279 ? 11.317 20.381 -25.867 1.00 38.38 279 ALA A CA 1
ATOM 2065 C C . ALA A 1 279 ? 10.998 18.957 -25.340 1.00 38.38 279 ALA A C 1
ATOM 2067 O O . ALA A 1 279 ? 10.556 18.807 -24.208 1.00 38.38 279 ALA A O 1
ATOM 2068 N N . GLY A 1 280 ? 11.187 17.914 -26.157 1.00 41.72 280 GLY A N 1
ATOM 2069 C CA . GLY A 1 280 ? 10.854 16.512 -25.863 1.00 41.72 280 GLY A CA 1
ATOM 2070 C C . GLY A 1 280 ? 12.064 15.582 -25.705 1.00 41.72 280 GLY A C 1
ATOM 2071 O O . GLY A 1 280 ? 11.904 14.366 -25.784 1.00 41.72 280 GLY A O 1
ATOM 2072 N N . GLY A 1 281 ? 13.273 16.137 -25.540 1.00 44.59 281 GLY A N 1
ATOM 2073 C CA . GLY A 1 281 ? 14.551 15.402 -25.544 1.00 44.59 281 GLY A CA 1
ATOM 2074 C C . GLY A 1 281 ? 15.197 15.145 -24.175 1.00 44.59 281 GLY A C 1
ATOM 2075 O O . GLY A 1 281 ? 16.369 14.787 -24.130 1.00 44.59 281 GLY A O 1
ATOM 2076 N N . LEU A 1 282 ? 14.482 15.365 -23.068 1.00 55.31 282 LEU A N 1
ATOM 2077 C CA . LEU A 1 282 ? 14.995 15.138 -21.703 1.00 55.31 282 LEU A CA 1
ATOM 2078 C C . LEU A 1 282 ? 14.208 14.079 -20.920 1.00 55.31 282 LEU A C 1
ATOM 2080 O O . LEU A 1 282 ? 14.561 13.779 -19.782 1.00 55.31 282 LEU A O 1
ATOM 2084 N N . GLU A 1 283 ? 13.136 13.545 -21.498 1.00 71.44 283 GLU A N 1
ATOM 2085 C CA . GLU A 1 283 ? 12.242 12.622 -20.811 1.00 71.44 283 GLU A CA 1
ATOM 2086 C C . GLU A 1 283 ? 12.617 11.175 -21.127 1.00 71.44 283 GLU A C 1
ATOM 2088 O O . GLU A 1 283 ? 12.831 10.815 -22.285 1.00 71.44 283 GLU A O 1
ATOM 2093 N N . VAL A 1 284 ? 12.712 10.368 -20.070 1.00 84.50 284 VAL A N 1
ATOM 2094 C CA . VAL A 1 284 ? 12.965 8.931 -20.152 1.00 84.50 284 VAL A CA 1
ATOM 2095 C C . VAL A 1 284 ? 11.805 8.264 -20.873 1.00 84.50 284 VAL A C 1
ATOM 2097 O O . VAL A 1 284 ? 10.651 8.421 -20.461 1.00 84.50 284 VAL A O 1
ATOM 2100 N N . ARG A 1 285 ? 12.117 7.497 -21.917 1.00 87.44 285 ARG A N 1
ATOM 2101 C CA . ARG A 1 285 ? 11.126 6.701 -22.640 1.00 87.44 285 ARG A CA 1
ATOM 2102 C C . ARG A 1 285 ? 11.318 5.219 -22.373 1.00 87.44 285 ARG A C 1
ATOM 2104 O O . ARG A 1 285 ? 12.441 4.728 -22.308 1.00 87.44 285 ARG A O 1
ATOM 2111 N N . TRP A 1 286 ? 10.206 4.517 -22.237 1.00 89.38 286 TRP A N 1
ATOM 2112 C CA . TRP A 1 286 ? 10.151 3.090 -21.975 1.00 89.38 286 TRP A CA 1
ATOM 2113 C C . TRP A 1 286 ? 9.699 2.349 -23.226 1.00 89.38 286 TRP A C 1
ATOM 2115 O O . TRP A 1 286 ? 8.758 2.760 -23.912 1.00 89.38 286 TRP A O 1
ATOM 2125 N N . TRP A 1 287 ? 10.381 1.246 -23.502 1.00 88.88 287 TRP A N 1
ATOM 2126 C CA . TRP A 1 287 ? 10.145 0.366 -24.637 1.00 88.88 287 TRP A CA 1
ATOM 2127 C C . TRP A 1 287 ? 9.988 -1.073 -24.146 1.00 88.88 287 TRP A C 1
ATOM 2129 O O . TRP A 1 287 ? 10.588 -1.433 -23.132 1.00 88.88 287 TRP A O 1
ATOM 2139 N N . PRO A 1 288 ? 9.224 -1.925 -24.845 1.00 88.75 288 PRO A N 1
ATOM 2140 C CA . PRO A 1 288 ? 9.225 -3.346 -24.525 1.00 88.75 288 PRO A CA 1
ATOM 2141 C C . PRO A 1 288 ? 10.610 -3.927 -24.844 1.00 88.75 288 PRO A C 1
ATOM 2143 O O . PRO A 1 288 ? 11.223 -3.566 -25.857 1.00 88.75 288 PRO A O 1
ATOM 2146 N N . ASN A 1 289 ? 11.127 -4.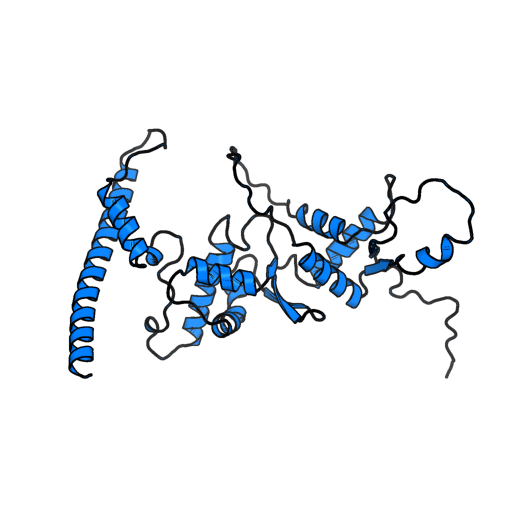811 -23.990 1.00 87.12 289 ASN A N 1
ATOM 2147 C CA . ASN A 1 289 ? 12.460 -5.364 -24.198 1.00 87.12 289 ASN A CA 1
ATOM 2148 C C . ASN A 1 289 ? 12.464 -6.419 -25.317 1.00 87.12 289 ASN A C 1
ATOM 2150 O O . ASN A 1 289 ? 12.181 -7.594 -25.095 1.00 87.12 289 ASN A O 1
ATOM 2154 N N . LEU A 1 290 ? 12.843 -6.011 -26.528 1.00 83.31 290 LEU A N 1
ATOM 2155 C CA . LEU A 1 290 ? 13.034 -6.929 -27.658 1.00 83.31 290 LEU A CA 1
ATOM 2156 C C . LEU A 1 290 ? 14.395 -7.642 -27.659 1.00 83.31 290 LEU A C 1
ATOM 2158 O O . LEU A 1 290 ? 14.638 -8.501 -28.506 1.00 83.31 290 LEU A O 1
ATOM 2162 N N . PHE A 1 291 ? 15.297 -7.283 -26.747 1.00 79.69 291 PHE A N 1
ATOM 2163 C CA . PHE A 1 291 ? 16.654 -7.825 -26.693 1.00 79.69 291 PHE A CA 1
ATOM 2164 C C . PHE A 1 291 ? 16.756 -9.091 -25.836 1.00 79.69 291 PHE A C 1
ATOM 2166 O O . PHE A 1 291 ? 17.815 -9.721 -25.799 1.00 79.69 291 PHE A O 1
ATOM 2173 N N . VAL A 1 292 ? 15.675 -9.504 -25.165 1.00 74.94 292 VAL A N 1
ATOM 2174 C CA . VAL A 1 292 ? 15.649 -10.754 -24.394 1.00 74.94 292 VAL A CA 1
ATOM 2175 C C . VAL A 1 292 ? 15.901 -11.939 -25.329 1.00 74.94 292 VAL A C 1
ATOM 2177 O O . VAL A 1 292 ? 15.123 -12.219 -26.237 1.00 74.94 292 VAL A O 1
ATOM 2180 N N . GLY A 1 293 ? 17.016 -12.641 -25.114 1.00 68.12 293 GLY A N 1
ATOM 2181 C CA . GLY A 1 293 ? 17.435 -13.763 -25.960 1.00 68.12 293 GLY A CA 1
ATOM 2182 C C . GLY A 1 293 ? 18.058 -13.357 -27.301 1.00 68.12 293 GLY A C 1
ATOM 2183 O O . GLY A 1 293 ? 18.368 -14.232 -28.111 1.00 68.12 293 GLY A O 1
ATOM 2184 N N . TYR A 1 294 ? 18.277 -12.060 -27.540 1.00 71.19 294 TYR A N 1
ATOM 2185 C CA . TYR A 1 294 ? 18.984 -11.590 -28.724 1.00 71.19 294 TYR A CA 1
ATOM 2186 C C . TYR A 1 294 ? 20.473 -11.935 -28.622 1.00 71.19 294 TYR A C 1
ATOM 2188 O O . TYR A 1 294 ? 21.200 -11.439 -27.761 1.00 71.19 294 TYR A O 1
ATOM 2196 N N . VAL A 1 295 ? 20.934 -12.794 -29.527 1.00 66.50 295 VAL A N 1
ATOM 2197 C CA . VAL A 1 295 ? 22.355 -13.096 -29.703 1.00 66.50 295 VAL A CA 1
ATOM 2198 C C . VAL A 1 295 ? 22.908 -12.089 -30.698 1.00 66.50 295 VAL A C 1
ATOM 2200 O O . VAL A 1 295 ? 22.548 -12.108 -31.874 1.00 66.50 295 VAL A O 1
ATOM 2203 N N . TRP A 1 296 ? 23.769 -11.194 -30.221 1.00 69.06 296 TRP A N 1
ATOM 2204 C CA . TRP A 1 296 ? 24.434 -10.228 -31.085 1.00 69.06 296 TRP A CA 1
ATOM 2205 C C . TRP A 1 296 ? 25.358 -10.950 -32.075 1.00 69.06 296 TRP A C 1
ATOM 2207 O O . TRP A 1 296 ? 26.118 -11.841 -31.700 1.00 69.06 296 TRP A O 1
ATOM 2217 N N . ASP A 1 297 ? 25.314 -10.552 -33.342 1.00 67.19 297 ASP A N 1
ATOM 2218 C CA . ASP A 1 297 ? 26.077 -11.127 -34.457 1.00 67.19 297 ASP A CA 1
ATOM 2219 C C . ASP A 1 297 ? 27.605 -10.964 -34.319 1.00 67.19 297 ASP A C 1
ATOM 2221 O O . ASP A 1 297 ? 28.366 -11.608 -35.041 1.00 67.19 297 ASP A O 1
ATOM 2225 N N . GLY A 1 298 ? 28.065 -10.159 -33.354 1.00 64.69 298 GLY A N 1
ATOM 2226 C CA . GLY A 1 298 ? 29.468 -10.037 -32.945 1.00 64.69 298 GLY A CA 1
ATOM 2227 C C . GLY A 1 298 ? 29.890 -10.896 -31.742 1.00 64.69 298 GLY A C 1
ATOM 2228 O O . GLY A 1 298 ? 31.039 -10.793 -31.305 1.00 64.69 298 GLY A O 1
ATOM 2229 N N . HIS A 1 299 ? 29.008 -11.726 -31.172 1.00 62.22 299 HIS A N 1
ATOM 2230 C CA . HIS A 1 299 ? 29.335 -12.571 -30.019 1.00 62.22 299 HIS A CA 1
ATOM 2231 C C . HIS A 1 299 ? 30.166 -13.788 -30.467 1.00 62.22 299 HIS A C 1
ATOM 2233 O O . HIS A 1 299 ? 29.641 -14.842 -30.816 1.00 62.22 299 HIS A O 1
ATOM 2239 N N . ALA A 1 300 ? 31.494 -13.648 -30.481 1.00 52.50 300 ALA A N 1
ATOM 2240 C CA . ALA A 1 300 ? 32.387 -14.785 -30.670 1.00 52.50 300 ALA A CA 1
ATOM 2241 C C . ALA A 1 300 ? 32.313 -15.687 -29.427 1.00 52.50 300 ALA A C 1
ATOM 2243 O O . ALA A 1 300 ? 32.799 -15.316 -28.358 1.00 52.50 300 ALA A O 1
ATOM 2244 N N . PHE A 1 301 ? 31.701 -16.865 -29.549 1.00 58.81 301 PHE A N 1
ATOM 2245 C CA . PHE A 1 301 ? 31.909 -17.930 -28.573 1.00 58.81 301 PHE A CA 1
ATOM 2246 C C . PHE A 1 301 ? 33.361 -18.391 -28.723 1.00 58.81 301 PHE A C 1
ATOM 2248 O O . PHE A 1 301 ? 33.737 -18.931 -29.761 1.00 58.81 301 PHE A O 1
ATOM 2255 N N . SER A 1 302 ? 34.201 -18.135 -27.721 1.00 52.44 302 SER A N 1
ATOM 2256 C CA . SER A 1 302 ? 35.455 -18.872 -27.603 1.00 52.44 302 SER A CA 1
ATOM 2257 C C . SER A 1 302 ? 35.088 -20.317 -27.277 1.00 52.44 302 SER A C 1
ATOM 2259 O O . SER A 1 302 ? 34.635 -20.592 -26.167 1.00 52.44 302 SER A O 1
ATOM 2261 N N . GLU A 1 303 ? 35.210 -21.204 -28.262 1.00 50.47 303 GLU A N 1
ATOM 2262 C CA . GLU A 1 303 ? 35.172 -22.650 -28.046 1.00 50.47 303 GLU A CA 1
ATOM 2263 C C . GLU A 1 303 ? 36.279 -23.020 -27.040 1.00 50.47 303 GLU A C 1
ATOM 2265 O O . GLU A 1 303 ? 37.451 -22.708 -27.271 1.00 50.47 303 GLU A O 1
ATOM 2270 N N . GLU A 1 304 ? 35.894 -23.618 -25.907 1.00 44.62 304 GLU A N 1
ATOM 2271 C CA . GLU A 1 304 ? 36.794 -24.401 -25.043 1.00 44.62 304 GLU A CA 1
ATOM 2272 C C . GLU A 1 304 ? 37.037 -25.792 -25.638 1.00 44.62 304 GLU A C 1
ATOM 2274 O O . GLU A 1 304 ? 36.061 -26.409 -26.129 1.00 44.62 304 GLU A O 1
#

Sequence (304 aa):
MQDALQDLEALRVKAKDMVRLAAELNDKLTAAAAAASSDNVNANANVLDEPEEATFIRNSLTQLGLQTTSNLGGGAPVTLDMMKDKDERKWYEELARELARVLQGSPKGLMSGRRRGIVALDEVWGGWNRVRGIALLPPSTLLSTLPFLPSYTSPPIHTRTFSKSGLKVLHTPPYSRTAFSNRLAEFLVEHGYGGGGDGGGKTSLEVAMEMRLEGEGGEGPNDELGDGNDMGLEGGISLPLAQEMIEEAEEDGDVCRDDVGLAGLFSSAAAGGTEGVGAGGLEVRWWPNLFVGYVWDGHAFSEE

Secondary structure (DSSP, 8-state):
-HHHHHHHHHHHHHHHHHHHHHHHHHHHHHHHHHHHTTS-SS---S-----HHHHHHHHHHHHTT-GGGTSSS--S---GGGS-SS-HHHHHHHHHHHHHHHHHSSTTSTTTSTT--EEEHHHHHHHHHHHH-SSPPPHHHHHHHGGGGGGG-SSPPEEEE-TTT--EEEE-GGGSHHHHHHHHHHHHHHHHSSSSS--SPEEHHHHHHHHHHTT------------TT------S--HHHHHHHHHHHHHTTSEEEE-TTTTHHHHTTS----S---S-SSS-EEEE-TTTT---TT------

Foldseek 3Di:
DVVVVVVVVVVVVVVVVVLVVLVVVLVVLVVVVVVVVVPDDDDDPDDDDPDVVNVVSCVVCVVVLNNLQPDPQQHQQQDPVVDPDDCPPVSLLVVLLNLQCQQDVDCVRVCNPLFAQKFFVVCSLVSSQVSNVPDRDDVVSVVSSQVNNQVNHVQRWHWDAQPPPRTIMIGGPCLPLVNVLVVLLVVQVVQQPDDDDDNFFDFLVRQQVVQRVPSPDDPDPDDDDDDPDCPDPNHTQPSVRSVSSVVSSVVVQQKDKDALPPVVVPPVVPDPDPDDPDPPRGTIGIHGRPCVVPDDPPDDDPDD

Organism: NCBI:txid2316362